Protein AF-A0A7S3SPY0-F1 (afdb_monomer_lite)

Sequence (294 aa):
QNPLQQGGGRKGLPKSFLNRFTQVWMEELDAADMRAIAGSLFAALGAPLLEQLVGFVRALQAALARREFGAAGGPWDFNLRDVFRWCELMLAEQAPPHWRPGAFLDALFLQRFRSESDRKAALRLYRESMGGCDAAQLPPLQPHFAVSSRWVQVGCAWLPRAAAQLPPPPPLQLLHGMLRPLQALILGVRMGWMCVVSGEGGAGKSSSLRLLAQLSGARLEETVLSTATDTTELLGCFEQTELSRLQLETLQEADELGRSLISQLAVVGVSEVSRKCLGRRACALSLWKGGGGG

Organism: Emiliania huxleyi (NCBI:txid2903)

Radius of gyration: 26.17 Å; chains: 1; bounding box: 77×44×79 Å

InterPro domains:
  IPR027417 P-loop containing nucleoside triphosphate hydrolase [SSF52540] (6-112)
  IPR027417 P-loop containing nucleoside triphosphate hydrolase [SSF52540] (177-248)
  IPR040848 Midasin, AAA lid domain 7 [PF17867] (33-131)

Structure (mmCIF, N/CA/C/O backbone):
data_AF-A0A7S3SPY0-F1
#
_entry.id   AF-A0A7S3SPY0-F1
#
loop_
_atom_site.group_PDB
_atom_site.id
_atom_site.type_symbol
_atom_site.label_atom_id
_atom_site.label_alt_id
_atom_site.label_comp_id
_atom_site.label_asym_id
_atom_site.label_entity_id
_atom_site.label_seq_id
_atom_site.pdbx_PDB_ins_code
_atom_site.Cartn_x
_atom_site.Cartn_y
_atom_site.Cartn_z
_atom_site.occupancy
_atom_site.B_iso_or_equiv
_atom_site.auth_seq_id
_atom_site.auth_comp_id
_atom_site.auth_asym_id
_atom_site.auth_atom_id
_atom_site.pdbx_PDB_model_num
ATOM 1 N N . GLN A 1 1 ? 20.370 -17.031 0.276 1.00 61.16 1 GLN A N 1
ATOM 2 C CA . GLN A 1 1 ? 20.547 -16.577 1.678 1.00 61.16 1 GLN A CA 1
ATOM 3 C C . GLN A 1 1 ? 19.726 -15.310 1.867 1.00 61.16 1 GLN A C 1
ATOM 5 O O . GLN A 1 1 ? 19.718 -14.499 0.953 1.00 61.16 1 GLN A O 1
ATOM 10 N N . ASN A 1 2 ? 19.055 -15.118 3.007 1.00 59.53 2 ASN A N 1
ATOM 11 C CA . ASN A 1 2 ? 18.399 -13.832 3.275 1.00 59.53 2 ASN A CA 1
ATOM 12 C C . ASN A 1 2 ? 19.463 -12.720 3.370 1.00 59.53 2 ASN A C 1
ATOM 14 O O . ASN A 1 2 ? 20.442 -12.917 4.101 1.00 59.53 2 ASN A O 1
ATOM 18 N N . PRO A 1 3 ? 19.306 -11.580 2.674 1.00 60.84 3 PRO A N 1
ATOM 19 C CA . PRO A 1 3 ? 20.282 -10.498 2.715 1.00 60.84 3 PRO A CA 1
ATOM 20 C C . PRO A 1 3 ? 20.545 -10.036 4.152 1.00 60.84 3 PRO A C 1
ATOM 22 O O . PRO A 1 3 ? 19.614 -9.751 4.907 1.00 60.84 3 PRO A O 1
ATOM 25 N N . LEU A 1 4 ? 21.824 -9.934 4.527 1.00 56.75 4 LEU A N 1
ATOM 26 C CA . LEU A 1 4 ? 22.257 -9.547 5.880 1.00 56.75 4 LEU A CA 1
ATOM 27 C C . LEU A 1 4 ? 21.724 -8.168 6.301 1.00 56.75 4 LEU A C 1
ATOM 29 O O . LEU A 1 4 ? 21.535 -7.915 7.485 1.00 56.75 4 LEU A O 1
ATOM 33 N N . GLN A 1 5 ? 21.460 -7.290 5.330 1.00 52.75 5 GLN A N 1
ATOM 34 C CA . GLN A 1 5 ? 21.003 -5.918 5.553 1.00 52.75 5 GLN A CA 1
ATOM 35 C C . GLN A 1 5 ? 19.475 -5.778 5.690 1.00 52.75 5 GLN A C 1
ATOM 37 O O . GLN A 1 5 ? 19.012 -4.739 6.149 1.00 52.75 5 GLN A O 1
ATOM 42 N N . GLN A 1 6 ? 18.681 -6.798 5.335 1.00 53.09 6 GLN A N 1
ATOM 43 C CA . GLN A 1 6 ? 17.208 -6.709 5.327 1.00 53.09 6 GLN A CA 1
ATOM 44 C C . GLN A 1 6 ? 16.533 -7.179 6.630 1.00 53.09 6 GLN A C 1
ATOM 46 O O . GLN A 1 6 ? 15.314 -7.108 6.757 1.00 53.09 6 GLN A O 1
ATOM 51 N N . GLY A 1 7 ? 17.295 -7.645 7.623 1.00 48.31 7 GLY A N 1
ATOM 52 C CA . GLY A 1 7 ? 16.762 -8.027 8.933 1.00 48.31 7 GLY A CA 1
ATOM 53 C C . GLY A 1 7 ? 17.524 -7.319 10.038 1.00 48.31 7 GLY A C 1
ATOM 54 O O . GLY A 1 7 ? 18.624 -7.750 10.376 1.00 48.31 7 GLY A O 1
ATOM 55 N N . GLY A 1 8 ? 16.952 -6.247 10.591 1.00 48.22 8 GLY A N 1
ATOM 56 C CA . GLY A 1 8 ? 17.550 -5.463 11.673 1.00 48.22 8 GLY A CA 1
ATOM 57 C C . GLY A 1 8 ? 17.969 -6.343 12.856 1.00 48.22 8 GLY A C 1
ATOM 58 O O . GLY A 1 8 ? 17.131 -6.731 13.661 1.00 48.22 8 GLY A O 1
ATOM 59 N N . GLY A 1 9 ? 19.262 -6.679 12.930 1.00 53.53 9 GLY A N 1
ATOM 60 C CA . GLY A 1 9 ? 19.861 -7.481 14.005 1.00 53.53 9 GLY A CA 1
ATOM 61 C C . GLY A 1 9 ? 20.232 -8.932 13.661 1.00 53.53 9 GLY A C 1
ATOM 62 O O . GLY A 1 9 ? 20.743 -9.639 14.529 1.00 53.53 9 GLY A O 1
ATOM 63 N N . ARG A 1 10 ? 20.035 -9.410 12.423 1.00 63.44 10 ARG A N 1
ATOM 64 C CA . ARG A 1 10 ? 20.425 -10.782 12.041 1.00 63.44 10 ARG A CA 1
ATOM 65 C C . ARG A 1 10 ? 21.940 -10.888 11.835 1.00 63.44 10 ARG A C 1
ATOM 67 O O . ARG A 1 10 ? 22.490 -10.326 10.892 1.00 63.44 10 ARG A O 1
ATOM 74 N N . LYS A 1 11 ? 22.623 -11.645 12.699 1.00 67.81 11 LYS A N 1
ATOM 75 C CA . LYS A 1 11 ? 24.036 -12.010 12.502 1.00 67.81 11 LYS A CA 1
ATOM 76 C C . LYS A 1 11 ? 24.165 -12.949 11.301 1.00 67.81 11 LYS A C 1
ATOM 78 O O . LYS A 1 11 ? 23.334 -13.835 11.109 1.00 67.81 11 LYS A O 1
ATOM 83 N N . GLY A 1 12 ? 25.207 -12.755 10.496 1.00 73.38 12 GLY A N 1
ATOM 84 C CA . GLY A 1 12 ? 25.492 -13.650 9.380 1.00 73.38 12 GLY A CA 1
ATOM 85 C C . GLY A 1 12 ? 25.824 -15.061 9.841 1.00 73.38 12 GLY A C 1
ATOM 86 O O . GLY A 1 12 ? 26.371 -15.258 10.927 1.00 73.38 12 GLY A O 1
ATOM 87 N N . LEU A 1 13 ? 25.480 -16.044 9.008 1.00 81.69 13 LEU A N 1
ATOM 88 C CA . LEU A 1 13 ? 25.829 -17.435 9.269 1.00 81.69 13 LEU A CA 1
ATOM 89 C C . LEU A 1 13 ? 27.359 -17.575 9.352 1.00 81.69 13 LEU A C 1
ATOM 91 O O . LEU A 1 13 ? 28.064 -17.002 8.515 1.00 81.69 13 LEU A O 1
ATOM 95 N N . PRO A 1 14 ? 27.891 -18.335 10.328 1.00 86.69 14 PRO A N 1
ATOM 96 C CA . PRO A 1 14 ? 29.322 -18.579 10.431 1.00 86.69 14 PRO A CA 1
ATOM 97 C C . PRO A 1 14 ? 29.896 -19.159 9.136 1.00 86.69 14 PRO A C 1
ATOM 99 O O . PRO A 1 14 ? 29.273 -20.003 8.489 1.00 86.69 14 PRO A O 1
ATOM 102 N N . LYS A 1 15 ? 31.131 -18.776 8.791 1.00 83.12 15 LYS A N 1
ATOM 103 C CA . LYS A 1 15 ? 31.832 -19.291 7.600 1.00 83.12 15 LYS A CA 1
ATOM 104 C C . LYS A 1 15 ? 31.946 -20.822 7.610 1.00 83.12 15 LYS A C 1
ATOM 106 O O . LYS A 1 15 ? 31.801 -21.457 6.573 1.00 83.12 15 LYS A O 1
ATOM 111 N N . SER A 1 16 ? 32.122 -21.419 8.791 1.00 89.75 16 SER A N 1
ATOM 112 C CA . SER A 1 16 ? 32.132 -22.877 8.981 1.00 89.75 16 SER A CA 1
ATOM 113 C C . SER A 1 16 ? 30.809 -23.555 8.614 1.00 89.75 16 SER A C 1
ATOM 115 O O . SER A 1 16 ? 30.818 -24.727 8.250 1.00 89.75 16 SER A O 1
ATOM 117 N N . PHE A 1 17 ? 29.688 -22.835 8.696 1.00 86.12 17 PHE A N 1
ATOM 118 C CA . PHE A 1 17 ? 28.373 -23.311 8.280 1.00 86.12 17 PHE A CA 1
ATOM 119 C C . PHE A 1 17 ? 28.172 -23.104 6.777 1.00 86.12 17 PHE A C 1
ATOM 121 O O . PHE A 1 17 ? 27.785 -24.038 6.086 1.00 86.12 17 PHE A O 1
ATOM 128 N N . LEU A 1 18 ? 28.511 -21.921 6.250 1.00 84.56 18 LEU A N 1
ATOM 129 C CA . LEU A 1 18 ? 28.401 -21.614 4.817 1.00 84.56 18 LEU A CA 1
ATOM 130 C C . LEU A 1 18 ? 29.236 -22.555 3.941 1.00 84.56 18 LEU A C 1
ATOM 132 O O . LEU A 1 18 ? 28.792 -22.929 2.862 1.00 84.56 18 LEU A O 1
ATOM 136 N N . ASN A 1 19 ? 30.405 -22.978 4.424 1.00 86.75 19 ASN A N 1
ATOM 137 C CA . ASN A 1 19 ? 31.288 -23.901 3.709 1.00 86.75 19 ASN A CA 1
ATOM 138 C C . ASN A 1 19 ? 30.752 -25.344 3.632 1.00 86.75 19 ASN A C 1
ATOM 140 O O . ASN A 1 19 ? 31.347 -26.165 2.942 1.00 86.75 19 ASN A O 1
ATOM 144 N N . ARG A 1 20 ? 29.667 -25.677 4.347 1.00 91.94 20 ARG A N 1
ATOM 145 C CA . ARG A 1 20 ? 29.037 -27.010 4.306 1.00 91.94 20 ARG A CA 1
ATOM 146 C C . ARG A 1 20 ? 27.947 -27.130 3.239 1.00 91.94 20 ARG A C 1
ATOM 148 O O . ARG A 1 20 ? 27.436 -28.226 3.042 1.00 91.94 20 ARG A O 1
ATOM 155 N N . PHE A 1 21 ? 27.584 -26.032 2.575 1.00 88.12 21 PHE A N 1
ATOM 156 C CA . PHE A 1 21 ? 26.504 -26.000 1.590 1.00 88.12 21 PHE A CA 1
ATOM 157 C C . PHE A 1 21 ? 26.990 -25.461 0.247 1.00 88.12 21 PHE A C 1
ATOM 159 O O . PHE A 1 21 ? 27.817 -24.551 0.185 1.00 88.12 21 PHE A O 1
ATOM 166 N N . THR A 1 22 ? 26.408 -25.978 -0.832 1.00 87.50 22 THR A N 1
ATOM 167 C CA . THR A 1 22 ? 26.551 -25.390 -2.165 1.00 87.50 22 THR A CA 1
ATOM 168 C C . THR A 1 22 ? 25.761 -24.087 -2.225 1.00 87.50 22 THR A C 1
ATOM 170 O O . THR A 1 22 ? 24.569 -24.055 -1.918 1.00 87.50 22 THR A O 1
ATOM 173 N N . GLN A 1 23 ? 26.426 -23.005 -2.620 1.00 82.81 23 GLN A N 1
ATOM 174 C CA . GLN A 1 23 ? 25.797 -21.698 -2.778 1.00 82.81 23 GLN A CA 1
ATOM 175 C C . GLN A 1 23 ? 25.303 -21.544 -4.213 1.00 82.81 23 GLN A C 1
ATOM 177 O O . GLN A 1 23 ? 26.093 -21.595 -5.152 1.00 82.81 23 GLN A O 1
ATOM 182 N N . VAL A 1 24 ? 23.995 -21.350 -4.369 1.00 87.25 24 VAL A N 1
ATOM 183 C CA . VAL A 1 24 ? 23.367 -21.022 -5.651 1.00 87.25 24 VAL A CA 1
ATOM 184 C C . VAL A 1 24 ? 22.993 -19.547 -5.626 1.00 87.25 24 VAL A C 1
ATOM 186 O O . VAL A 1 24 ? 22.329 -19.086 -4.693 1.00 87.25 24 VAL A O 1
ATOM 189 N N . TRP A 1 25 ? 23.442 -18.816 -6.641 1.00 83.25 25 TRP A N 1
ATOM 190 C CA . TRP A 1 25 ? 23.105 -17.414 -6.844 1.00 83.25 25 TRP A CA 1
ATOM 191 C C . TRP A 1 25 ? 21.914 -17.340 -7.789 1.00 83.25 25 TRP A C 1
ATOM 193 O O . TRP A 1 25 ? 21.926 -17.964 -8.846 1.00 83.25 25 TRP A O 1
ATOM 203 N N . MET A 1 26 ? 20.879 -16.618 -7.374 1.00 84.44 26 MET A N 1
ATOM 204 C CA . MET A 1 26 ? 19.694 -16.383 -8.186 1.00 84.44 26 MET A CA 1
ATOM 205 C C . MET A 1 26 ? 19.731 -14.938 -8.658 1.00 84.44 26 MET A C 1
ATOM 207 O O . MET A 1 26 ? 19.952 -14.037 -7.846 1.00 84.44 26 MET A O 1
ATOM 211 N N . GLU A 1 27 ? 19.554 -14.736 -9.958 1.00 86.19 27 GLU A N 1
ATOM 212 C CA . GLU A 1 27 ? 19.480 -13.402 -10.541 1.00 86.19 27 GLU A CA 1
ATOM 213 C C . GLU A 1 27 ? 18.152 -12.733 -10.170 1.00 86.19 27 GLU A C 1
ATOM 215 O O . GLU A 1 27 ? 17.128 -13.393 -9.966 1.00 86.19 27 GLU A O 1
ATOM 220 N N . GLU A 1 28 ? 18.185 -11.411 -10.029 1.00 86.25 28 GLU A N 1
ATOM 221 C CA . GLU A 1 28 ? 16.973 -10.628 -9.810 1.00 86.25 28 GLU A CA 1
ATOM 222 C C . GLU A 1 28 ? 16.167 -10.532 -11.106 1.00 86.25 28 GLU A C 1
ATOM 224 O O . GLU A 1 28 ? 16.736 -10.416 -12.188 1.00 86.25 28 GLU A O 1
ATOM 229 N N . LEU A 1 29 ? 14.837 -10.509 -10.978 1.00 90.38 29 LEU A N 1
ATOM 230 C CA . LEU A 1 29 ? 13.937 -10.350 -12.120 1.00 90.38 29 LEU A CA 1
ATOM 231 C C . LEU A 1 29 ? 14.230 -9.045 -12.866 1.00 90.38 29 LEU A C 1
ATOM 233 O O . LEU A 1 29 ? 14.289 -7.958 -12.265 1.00 90.38 29 LEU A O 1
ATOM 237 N N . ASP A 1 30 ? 14.357 -9.144 -14.185 1.00 91.88 30 ASP A N 1
ATOM 238 C CA . ASP A 1 30 ? 14.530 -7.983 -15.040 1.00 91.88 30 ASP A CA 1
ATOM 239 C C . ASP A 1 30 ? 13.175 -7.362 -15.451 1.00 91.88 30 ASP A C 1
ATOM 241 O O . ASP A 1 30 ? 12.092 -7.771 -15.021 1.00 91.88 30 ASP A O 1
ATOM 245 N N . ALA A 1 31 ? 13.214 -6.298 -16.258 1.00 93.25 31 ALA A N 1
ATOM 246 C CA . ALA A 1 31 ? 11.989 -5.641 -16.711 1.00 93.25 31 ALA A CA 1
ATOM 247 C C . ALA A 1 31 ? 11.196 -6.481 -17.731 1.00 93.25 31 ALA A C 1
ATOM 249 O O . ALA A 1 31 ? 9.985 -6.295 -17.858 1.00 93.25 31 ALA A O 1
ATOM 250 N N . ALA A 1 32 ? 11.848 -7.351 -18.505 1.00 94.81 32 ALA A N 1
ATOM 251 C CA . ALA A 1 32 ? 11.181 -8.256 -19.435 1.00 94.81 32 ALA A CA 1
ATOM 252 C C . ALA A 1 32 ? 10.453 -9.373 -18.676 1.00 94.81 32 ALA A C 1
ATOM 254 O O . ALA A 1 32 ? 9.276 -9.601 -18.946 1.00 94.81 32 ALA A O 1
ATOM 255 N N . ASP A 1 33 ? 11.088 -9.954 -17.660 1.00 95.62 33 ASP A N 1
ATOM 256 C CA . ASP A 1 33 ? 10.511 -10.960 -16.770 1.00 95.62 33 ASP A CA 1
ATOM 257 C C . ASP A 1 33 ? 9.278 -10.413 -16.053 1.00 95.62 33 ASP A C 1
ATOM 259 O O . ASP A 1 33 ? 8.204 -11.016 -16.086 1.00 95.62 33 ASP A O 1
ATOM 263 N N . MET A 1 34 ? 9.394 -9.224 -15.448 1.00 96.19 34 MET A N 1
ATOM 264 C CA . MET A 1 34 ? 8.272 -8.579 -14.762 1.00 96.19 34 MET A CA 1
ATOM 265 C C . MET A 1 34 ? 7.091 -8.329 -15.708 1.00 96.19 34 MET A C 1
ATOM 267 O O . MET A 1 34 ? 5.946 -8.574 -15.325 1.00 96.19 34 MET A O 1
ATOM 271 N N . ARG A 1 35 ? 7.354 -7.883 -16.947 1.00 96.38 35 ARG A N 1
ATOM 272 C CA . ARG A 1 35 ? 6.317 -7.685 -17.975 1.00 96.38 35 ARG A CA 1
ATOM 273 C C . ARG A 1 35 ? 5.688 -9.005 -18.408 1.00 96.38 35 ARG A C 1
ATOM 275 O O . ARG A 1 35 ? 4.469 -9.064 -18.525 1.00 96.38 35 ARG A O 1
ATOM 282 N N . ALA A 1 36 ? 6.481 -10.053 -18.614 1.00 96.44 36 ALA A N 1
ATOM 283 C CA . ALA A 1 36 ? 5.984 -11.367 -19.010 1.00 96.44 36 ALA A CA 1
ATOM 284 C C . ALA A 1 36 ? 5.084 -11.975 -17.923 1.00 96.44 36 ALA A C 1
ATOM 286 O O . ALA A 1 36 ? 3.961 -12.397 -18.206 1.00 96.44 36 ALA A O 1
ATOM 287 N N . ILE A 1 37 ? 5.532 -11.941 -16.664 1.00 97.25 37 ILE A N 1
ATOM 288 C CA . ILE A 1 37 ? 4.761 -12.451 -15.526 1.00 97.25 37 ILE A CA 1
ATOM 289 C C . ILE A 1 37 ? 3.476 -11.632 -15.351 1.00 97.25 37 ILE A C 1
ATOM 291 O O . ILE A 1 37 ? 2.388 -12.207 -15.311 1.00 97.25 37 ILE A O 1
ATOM 295 N N . ALA A 1 38 ? 3.566 -10.297 -15.307 1.00 96.75 38 ALA A N 1
ATOM 296 C CA . ALA A 1 38 ? 2.389 -9.442 -15.154 1.00 96.75 38 ALA A CA 1
ATOM 297 C C . ALA A 1 38 ? 1.414 -9.579 -16.337 1.00 96.75 38 ALA A C 1
ATOM 299 O O . ALA A 1 38 ? 0.206 -9.624 -16.127 1.00 96.75 38 ALA A O 1
ATOM 300 N N . GLY A 1 39 ? 1.924 -9.713 -17.564 1.00 96.56 39 GLY A N 1
ATOM 301 C CA . GLY A 1 39 ? 1.127 -9.943 -18.770 1.00 96.56 39 GLY A CA 1
ATOM 302 C C . GLY A 1 39 ? 0.350 -11.253 -18.732 1.00 96.56 39 GLY A C 1
ATOM 303 O O . GLY A 1 39 ? -0.804 -11.286 -19.153 1.00 96.56 39 GLY A O 1
ATOM 304 N N . SER A 1 40 ? 0.946 -12.311 -18.174 1.00 97.00 40 SER A N 1
ATOM 305 C CA . SER A 1 40 ? 0.268 -13.601 -18.014 1.00 97.00 40 SER A CA 1
ATOM 306 C C . SER A 1 40 ? -0.864 -13.562 -16.978 1.00 97.00 40 SER A C 1
ATOM 308 O O . SER A 1 40 ? -1.906 -14.175 -17.191 1.00 97.00 40 SER A O 1
ATOM 310 N N . LEU A 1 41 ? -0.687 -12.815 -15.882 1.00 96.81 41 LEU A N 1
ATOM 311 C CA . LEU A 1 41 ? -1.641 -12.762 -14.767 1.00 96.81 41 LEU A CA 1
ATOM 312 C C . LEU A 1 41 ? -2.731 -11.695 -14.949 1.00 96.81 41 LEU A C 1
ATOM 314 O O . LEU A 1 41 ? -3.862 -11.888 -14.513 1.00 96.81 41 LEU A O 1
ATOM 318 N N . PHE A 1 42 ? -2.406 -10.575 -15.597 1.00 96.38 42 PHE A N 1
ATOM 319 C CA . PHE A 1 42 ? -3.260 -9.388 -15.689 1.00 96.38 42 PHE A CA 1
ATOM 320 C C . PHE A 1 42 ? -3.520 -8.971 -17.141 1.00 96.38 42 PHE A C 1
ATOM 322 O O . PHE A 1 42 ? -3.574 -7.783 -17.461 1.00 96.38 42 PHE A O 1
ATOM 329 N N . ALA A 1 43 ? -3.718 -9.949 -18.030 1.00 94.38 43 ALA A N 1
ATOM 330 C CA . ALA A 1 43 ? -3.928 -9.728 -19.463 1.00 94.38 43 ALA A CA 1
ATOM 331 C C . ALA A 1 43 ? -5.045 -8.708 -19.783 1.00 94.38 43 ALA A C 1
ATOM 333 O O . ALA A 1 43 ? -4.949 -7.977 -20.767 1.00 94.38 43 ALA A O 1
ATOM 334 N N . ALA A 1 44 ? -6.067 -8.605 -18.923 1.00 93.69 44 ALA A N 1
ATOM 335 C CA . ALA A 1 44 ? -7.177 -7.656 -19.059 1.00 93.69 44 ALA A CA 1
ATOM 336 C C . ALA A 1 44 ? -6.755 -6.170 -19.041 1.00 93.69 44 ALA A C 1
ATOM 338 O O . ALA A 1 44 ? -7.476 -5.323 -19.569 1.00 93.69 44 ALA A O 1
ATOM 339 N N . LEU A 1 45 ? -5.599 -5.843 -18.453 1.00 92.62 45 LEU A N 1
ATOM 340 C CA . LEU A 1 45 ? -5.070 -4.475 -18.402 1.00 92.62 45 LEU A CA 1
ATOM 341 C C . LEU A 1 45 ? -4.387 -4.052 -19.714 1.00 92.62 45 LEU A C 1
ATOM 343 O O . LEU A 1 45 ? -4.279 -2.861 -19.996 1.00 92.62 45 LEU A O 1
ATOM 347 N N . GLY A 1 46 ? -3.975 -5.018 -20.540 1.00 93.50 46 GLY A N 1
ATOM 348 C CA . GLY A 1 46 ? -3.289 -4.782 -21.807 1.00 93.50 46 GLY A CA 1
ATOM 349 C C . GLY A 1 46 ? -1.781 -4.542 -21.662 1.00 93.50 46 GLY A C 1
ATOM 350 O O . GLY A 1 46 ? -1.300 -3.928 -20.709 1.00 93.50 46 GLY A O 1
ATOM 351 N N . ALA A 1 47 ? -1.019 -5.016 -22.650 1.00 94.06 47 ALA A N 1
ATOM 352 C CA . ALA A 1 47 ? 0.444 -4.945 -22.648 1.00 94.06 47 ALA A CA 1
ATOM 353 C C . ALA A 1 47 ? 1.020 -3.514 -22.557 1.00 94.06 47 ALA A C 1
ATOM 355 O O . ALA A 1 47 ? 1.941 -3.328 -21.761 1.00 94.06 47 ALA A O 1
ATOM 356 N N . PRO A 1 48 ? 0.490 -2.494 -23.274 1.00 93.06 48 PRO A N 1
ATOM 357 C CA . PRO A 1 48 ? 1.043 -1.139 -23.205 1.00 93.06 48 PRO A CA 1
ATOM 358 C C . PRO A 1 48 ? 0.977 -0.550 -21.795 1.00 93.06 48 PRO A C 1
ATOM 360 O O . PRO A 1 48 ? 1.926 0.073 -21.329 1.00 93.06 48 PRO A O 1
ATOM 363 N N . LEU A 1 49 ? -0.130 -0.793 -21.091 1.00 92.94 49 LEU A N 1
ATOM 364 C CA . LEU A 1 49 ? -0.312 -0.309 -19.732 1.00 92.94 49 LEU A CA 1
ATOM 365 C C . LEU A 1 49 ? 0.646 -1.013 -18.768 1.00 92.94 49 LEU A C 1
ATOM 367 O O . LEU A 1 49 ? 1.340 -0.355 -18.001 1.00 92.94 49 LEU A O 1
ATOM 371 N N . LEU A 1 50 ? 0.729 -2.344 -18.831 1.00 95.62 50 LEU A N 1
ATOM 372 C CA . LEU A 1 50 ? 1.638 -3.122 -17.984 1.00 95.62 50 LEU A CA 1
ATOM 373 C C . LEU A 1 50 ? 3.105 -2.728 -18.192 1.00 95.62 50 LEU A C 1
ATOM 375 O O . LEU A 1 50 ? 3.864 -2.659 -17.226 1.00 95.62 50 LEU A O 1
ATOM 379 N N . GLU A 1 51 ? 3.498 -2.422 -19.428 1.00 94.81 51 GLU A N 1
ATOM 380 C CA . GLU A 1 51 ? 4.827 -1.900 -19.737 1.00 94.81 51 GLU A CA 1
ATOM 381 C C . GLU A 1 51 ? 5.098 -0.564 -19.035 1.00 94.81 51 GLU A C 1
ATOM 383 O O . GLU A 1 51 ? 6.160 -0.399 -18.433 1.00 94.81 51 GLU A O 1
ATOM 388 N N . GLN A 1 52 ? 4.124 0.349 -19.016 1.00 94.38 52 GLN A N 1
ATOM 389 C CA . GLN A 1 52 ? 4.242 1.613 -18.288 1.00 94.38 52 GLN A CA 1
ATOM 390 C C . GLN A 1 52 ? 4.323 1.408 -16.765 1.00 94.38 52 GLN A C 1
ATOM 392 O O . GLN A 1 52 ? 5.175 2.016 -16.112 1.00 94.38 52 GLN A O 1
ATOM 397 N N . LEU A 1 53 ? 3.498 0.520 -16.189 1.00 95.50 53 LEU A N 1
ATOM 398 C CA . LEU A 1 53 ? 3.514 0.231 -14.745 1.00 95.50 53 LEU A CA 1
ATOM 399 C C . LEU A 1 53 ? 4.857 -0.367 -14.303 1.00 95.50 53 LEU A C 1
ATOM 401 O O . LEU A 1 53 ? 5.452 0.090 -13.323 1.00 95.50 53 LEU A O 1
ATOM 405 N N . VAL A 1 54 ? 5.358 -1.367 -15.038 1.00 96.62 54 VAL A N 1
ATOM 406 C CA . VAL A 1 54 ? 6.666 -1.984 -14.766 1.00 96.62 54 VAL A CA 1
ATOM 407 C C . VAL A 1 54 ? 7.788 -0.967 -14.975 1.00 96.62 54 VAL A C 1
ATOM 409 O O . VAL A 1 54 ? 8.696 -0.880 -14.145 1.00 96.62 54 VAL A O 1
ATOM 412 N N . GLY A 1 55 ? 7.709 -0.162 -16.039 1.00 95.44 55 GLY A N 1
ATOM 413 C CA . GLY A 1 55 ? 8.660 0.908 -16.325 1.00 95.44 55 GLY A CA 1
ATOM 414 C C . GLY A 1 55 ? 8.777 1.904 -15.172 1.00 95.44 55 GLY A C 1
ATOM 415 O O . GLY A 1 55 ? 9.888 2.192 -14.725 1.00 95.44 55 GLY A O 1
ATOM 416 N N . PHE A 1 56 ? 7.645 2.359 -14.625 1.00 95.81 56 PHE A N 1
ATOM 417 C CA . PHE A 1 56 ? 7.622 3.234 -13.453 1.00 95.81 56 PHE A CA 1
ATOM 418 C C . PHE A 1 56 ? 8.288 2.590 -12.232 1.00 95.81 56 PHE A C 1
ATOM 420 O O . PHE A 1 56 ? 9.179 3.194 -11.636 1.00 95.81 56 PHE A O 1
ATOM 427 N N . VAL A 1 57 ? 7.894 1.365 -11.862 1.00 96.62 57 VAL A N 1
ATOM 428 C CA . VAL A 1 57 ? 8.431 0.682 -10.670 1.00 96.62 57 VAL A CA 1
ATOM 429 C C . VAL A 1 57 ? 9.943 0.465 -10.787 1.00 96.62 57 VAL A C 1
ATOM 431 O O . VAL A 1 57 ? 10.676 0.706 -9.827 1.00 96.62 57 VAL A O 1
ATOM 434 N N . ARG A 1 58 ? 10.439 0.089 -11.973 1.00 95.38 58 ARG A N 1
ATOM 435 C CA . ARG A 1 58 ? 11.880 -0.072 -12.227 1.00 95.38 58 ARG A CA 1
ATOM 436 C C . ARG A 1 58 ? 12.625 1.260 -12.190 1.00 95.38 58 ARG A C 1
ATOM 438 O O . ARG A 1 58 ? 13.695 1.328 -11.588 1.00 95.38 58 ARG A O 1
ATOM 445 N N . ALA A 1 59 ? 12.069 2.313 -12.787 1.00 95.19 59 ALA A N 1
ATOM 446 C CA . ALA A 1 59 ? 12.658 3.649 -12.737 1.00 95.19 59 ALA A CA 1
ATOM 447 C C . ALA A 1 59 ? 12.739 4.172 -11.295 1.00 95.19 59 ALA A C 1
ATOM 449 O O . ALA A 1 59 ? 13.778 4.690 -10.884 1.00 95.19 59 ALA A O 1
ATOM 450 N N . LEU A 1 60 ? 11.678 3.962 -10.510 1.00 95.69 60 LEU A N 1
ATOM 451 C CA . LEU A 1 60 ? 11.614 4.323 -9.098 1.00 95.69 60 LEU A CA 1
ATOM 452 C C . LEU A 1 60 ? 12.679 3.582 -8.281 1.00 95.69 60 LEU A C 1
ATOM 454 O O . LEU A 1 60 ? 13.458 4.216 -7.570 1.00 95.69 60 LEU A O 1
ATOM 458 N N . GLN A 1 61 ? 12.761 2.257 -8.426 1.00 94.12 61 GLN A N 1
ATOM 459 C CA . GLN A 1 61 ? 13.768 1.441 -7.746 1.00 94.12 61 GLN A CA 1
ATOM 460 C C . GL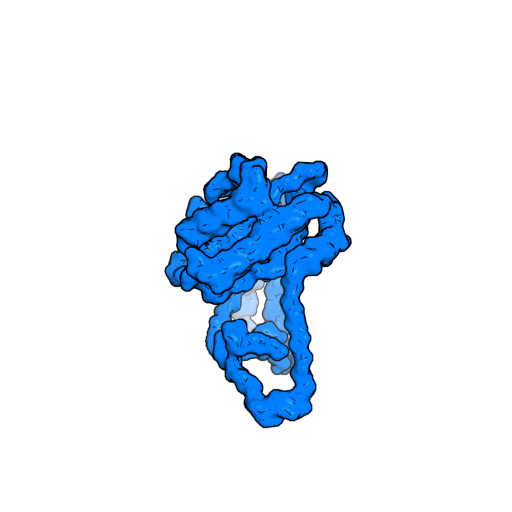N A 1 61 ? 15.194 1.872 -8.122 1.00 94.12 61 GLN A C 1
ATOM 462 O O . GLN A 1 61 ? 16.055 1.996 -7.251 1.00 94.12 61 GLN A O 1
ATOM 467 N N . ALA A 1 62 ? 15.451 2.155 -9.403 1.00 93.81 62 ALA A N 1
ATOM 468 C CA . ALA A 1 62 ? 16.770 2.566 -9.873 1.00 93.81 62 ALA A CA 1
ATOM 469 C C . ALA A 1 62 ? 17.185 3.953 -9.347 1.00 93.81 62 ALA A C 1
ATOM 471 O O . ALA A 1 62 ? 18.335 4.130 -8.947 1.00 93.81 62 ALA A O 1
ATOM 472 N N . ALA A 1 63 ? 16.265 4.921 -9.300 1.00 94.38 63 ALA A N 1
ATOM 473 C CA . ALA A 1 63 ? 16.529 6.251 -8.746 1.00 94.38 63 ALA A CA 1
ATOM 474 C C . ALA A 1 63 ? 16.850 6.197 -7.240 1.00 94.38 63 ALA A C 1
ATOM 476 O O . ALA A 1 63 ? 17.767 6.868 -6.760 1.00 94.38 63 ALA A O 1
ATOM 477 N N . LEU A 1 64 ? 16.148 5.337 -6.495 1.00 92.75 64 LEU A N 1
ATOM 478 C CA . LEU A 1 64 ? 16.396 5.116 -5.067 1.00 92.75 64 LEU A CA 1
ATOM 479 C C . LEU A 1 64 ? 17.708 4.367 -4.817 1.00 92.75 64 LEU A C 1
ATOM 481 O O . LEU A 1 64 ? 18.443 4.718 -3.894 1.00 92.75 64 LEU A O 1
ATOM 485 N N . ALA A 1 65 ? 18.051 3.391 -5.663 1.00 90.62 65 ALA A N 1
ATOM 486 C CA . ALA A 1 65 ? 19.344 2.708 -5.613 1.00 90.62 65 ALA A CA 1
ATOM 487 C C . ALA A 1 65 ? 20.512 3.678 -5.869 1.00 90.62 65 ALA A C 1
ATOM 489 O O . ALA A 1 65 ? 21.533 3.611 -5.184 1.00 90.62 65 ALA A O 1
ATOM 490 N N . ARG A 1 66 ? 20.332 4.635 -6.792 1.00 92.69 66 ARG A N 1
ATOM 491 C CA . ARG A 1 66 ? 21.268 5.746 -7.045 1.00 92.69 66 ARG A CA 1
ATOM 492 C C . ARG A 1 66 ? 21.252 6.829 -5.959 1.00 92.69 66 ARG A C 1
ATOM 494 O O . ARG A 1 66 ? 22.078 7.735 -6.006 1.00 92.69 66 ARG A O 1
ATOM 501 N N . ARG A 1 67 ? 20.354 6.725 -4.971 1.00 90.75 67 ARG A N 1
ATOM 502 C CA . ARG A 1 67 ? 20.145 7.698 -3.885 1.00 90.75 67 ARG A CA 1
ATOM 503 C C . ARG A 1 67 ? 19.860 9.117 -4.382 1.00 90.75 67 ARG A C 1
ATOM 505 O O . ARG A 1 67 ? 20.249 10.088 -3.740 1.00 90.75 67 ARG A O 1
ATOM 512 N N . GLU A 1 68 ? 19.162 9.239 -5.507 1.00 91.06 68 GLU A N 1
ATOM 513 C CA . GLU A 1 68 ? 18.748 10.541 -6.046 1.00 91.06 68 GLU A CA 1
ATOM 514 C C . GLU A 1 68 ? 17.756 11.248 -5.114 1.00 91.06 68 GLU A C 1
ATOM 516 O O . GLU A 1 68 ? 17.744 12.473 -5.016 1.00 91.06 68 GLU A O 1
ATOM 521 N N . PHE A 1 69 ? 16.938 10.465 -4.409 1.00 92.38 69 PHE A N 1
ATOM 522 C CA . PHE A 1 69 ? 16.020 10.912 -3.366 1.00 92.38 69 PHE A CA 1
ATOM 523 C C . PHE A 1 69 ? 15.703 9.751 -2.406 1.00 92.38 69 PHE A C 1
ATOM 525 O O . PHE A 1 69 ? 16.257 8.657 -2.538 1.00 92.38 69 PHE A O 1
ATOM 532 N N . GLY A 1 70 ? 14.836 9.975 -1.413 1.00 89.19 70 GLY A N 1
ATOM 533 C CA . GLY A 1 70 ? 14.448 8.939 -0.451 1.00 89.19 70 GLY A CA 1
ATOM 534 C C . GLY A 1 70 ? 15.496 8.705 0.640 1.00 89.19 70 GLY A C 1
ATOM 535 O O . GLY A 1 70 ? 15.678 7.583 1.104 1.00 89.19 70 GLY A O 1
ATOM 536 N N . ALA A 1 71 ? 16.204 9.747 1.076 1.00 87.19 71 ALA A N 1
ATOM 537 C CA . ALA A 1 71 ? 17.231 9.608 2.112 1.00 87.19 71 ALA A CA 1
ATOM 538 C C . ALA A 1 71 ? 16.659 9.189 3.485 1.00 87.19 71 ALA A C 1
ATOM 540 O O . ALA A 1 71 ? 17.347 8.538 4.269 1.00 87.19 71 ALA A O 1
ATOM 541 N N . ALA A 1 72 ? 15.401 9.540 3.779 1.00 85.88 72 ALA A N 1
ATOM 542 C CA . ALA A 1 72 ? 14.760 9.302 5.071 1.00 85.88 72 ALA A CA 1
ATOM 543 C C . ALA A 1 72 ? 13.630 8.270 4.978 1.00 85.88 72 ALA A C 1
ATOM 545 O O . ALA A 1 72 ? 12.697 8.431 4.197 1.00 85.88 72 ALA A O 1
ATOM 546 N N . GLY A 1 73 ? 13.652 7.260 5.852 1.00 78.31 73 GLY A N 1
ATOM 547 C CA . GLY A 1 73 ? 12.580 6.261 5.962 1.00 78.31 73 GLY A CA 1
ATOM 548 C C . GLY A 1 73 ? 12.776 4.983 5.144 1.00 78.31 73 GLY A C 1
ATOM 549 O O . GLY A 1 73 ? 11.865 4.159 5.134 1.00 78.31 73 GLY A O 1
ATOM 550 N N . GLY A 1 74 ? 13.940 4.809 4.507 1.00 79.38 74 GLY A N 1
ATOM 551 C CA . GLY A 1 74 ? 14.348 3.541 3.902 1.00 79.38 74 GLY A CA 1
ATOM 552 C C . GLY A 1 74 ? 14.713 2.457 4.938 1.00 79.38 74 GLY A C 1
ATOM 553 O O . GLY A 1 74 ? 14.643 2.707 6.144 1.00 79.38 74 GLY A O 1
ATOM 554 N N . PRO A 1 75 ? 15.141 1.260 4.493 1.00 83.50 75 PRO A N 1
ATOM 555 C CA . PRO A 1 75 ? 15.407 0.879 3.103 1.00 83.50 75 PRO A CA 1
ATOM 556 C C . PRO A 1 75 ? 14.135 0.802 2.249 1.00 83.50 75 PRO A C 1
ATOM 558 O O . PRO A 1 75 ? 13.071 0.421 2.732 1.00 83.50 75 PRO A O 1
ATOM 561 N N . TRP A 1 76 ? 14.258 1.170 0.974 1.00 87.25 76 TRP A N 1
ATOM 562 C CA . TRP A 1 76 ? 13.177 1.063 -0.004 1.00 87.25 76 TRP A CA 1
ATOM 563 C C . TRP A 1 76 ? 13.363 -0.191 -0.843 1.00 87.25 76 TRP A C 1
ATOM 565 O O . TRP A 1 76 ? 14.449 -0.438 -1.362 1.00 87.25 76 TRP A O 1
ATOM 575 N N . ASP A 1 77 ? 12.289 -0.951 -0.987 1.00 88.31 77 ASP A N 1
ATOM 576 C CA . ASP A 1 77 ? 12.230 -2.115 -1.858 1.00 88.31 77 ASP A CA 1
ATOM 577 C C . ASP A 1 77 ? 10.939 -2.001 -2.670 1.00 88.31 77 ASP A C 1
ATOM 579 O O . ASP A 1 77 ? 9.833 -2.091 -2.117 1.00 88.31 77 ASP A O 1
ATOM 583 N N . PHE A 1 78 ? 11.098 -1.659 -3.948 1.00 92.88 78 PHE A N 1
ATOM 584 C CA . PHE A 1 78 ? 10.033 -1.643 -4.939 1.00 92.88 78 PHE A CA 1
ATOM 585 C C . PHE A 1 78 ? 10.266 -2.781 -5.929 1.00 92.88 78 PHE A C 1
ATOM 587 O O . PHE A 1 78 ? 11.292 -2.832 -6.611 1.00 92.88 78 PHE A O 1
ATOM 594 N N . ASN A 1 79 ? 9.308 -3.699 -6.006 1.00 93.19 79 ASN A N 1
ATOM 595 C CA . ASN A 1 79 ? 9.449 -4.939 -6.762 1.00 93.19 79 ASN A CA 1
ATOM 596 C C . ASN A 1 79 ? 8.143 -5.344 -7.460 1.00 93.19 79 ASN A C 1
ATOM 598 O O . ASN A 1 79 ? 7.156 -4.607 -7.481 1.00 93.19 79 ASN A O 1
ATOM 602 N N . LEU A 1 80 ? 8.135 -6.540 -8.055 1.00 95.31 80 LEU A N 1
ATOM 603 C CA . LEU A 1 80 ? 6.996 -7.060 -8.814 1.00 95.31 80 LEU A CA 1
ATOM 604 C C . LEU A 1 80 ? 5.695 -7.120 -7.989 1.00 95.31 80 LEU A C 1
ATOM 606 O O . LEU A 1 80 ? 4.609 -6.972 -8.543 1.00 95.31 80 LEU A O 1
ATOM 610 N N . ARG A 1 81 ? 5.776 -7.256 -6.659 1.00 95.44 81 ARG A N 1
ATOM 611 C CA . ARG A 1 81 ? 4.593 -7.237 -5.788 1.00 95.44 81 ARG A CA 1
ATOM 612 C C . ARG A 1 81 ? 3.883 -5.886 -5.803 1.00 95.44 81 ARG A C 1
ATOM 614 O O . ARG A 1 81 ? 2.662 -5.853 -5.680 1.00 95.44 81 ARG A O 1
ATOM 621 N N . ASP A 1 82 ? 4.614 -4.783 -5.942 1.00 96.12 82 ASP A N 1
ATOM 622 C CA . ASP A 1 82 ? 4.000 -3.457 -6.043 1.00 96.12 82 ASP A CA 1
ATOM 623 C C . ASP A 1 82 ? 3.230 -3.314 -7.361 1.00 96.12 82 ASP A C 1
ATOM 625 O O . ASP A 1 82 ? 2.123 -2.779 -7.365 1.00 96.12 82 ASP A O 1
ATOM 629 N N . VAL A 1 83 ? 3.762 -3.875 -8.455 1.00 97.12 83 VAL A N 1
ATOM 630 C CA . VAL A 1 83 ? 3.050 -3.963 -9.742 1.00 97.12 83 VAL A CA 1
ATOM 631 C C . VAL A 1 83 ? 1.780 -4.799 -9.589 1.00 97.12 83 VAL A C 1
ATOM 633 O O . VAL A 1 83 ? 0.719 -4.367 -10.031 1.00 97.12 83 VAL A O 1
ATOM 636 N N . PHE A 1 84 ? 1.854 -5.954 -8.918 1.00 97.25 84 PHE A N 1
ATOM 637 C CA . PHE A 1 84 ? 0.690 -6.817 -8.686 1.00 97.25 84 PHE A CA 1
ATOM 638 C C . PHE A 1 84 ? -0.399 -6.104 -7.895 1.00 97.25 84 PHE A C 1
ATOM 640 O O . PHE A 1 84 ? -1.533 -6.045 -8.354 1.00 97.25 84 PHE A O 1
ATOM 647 N N . ARG A 1 85 ? -0.051 -5.476 -6.767 1.00 96.38 85 ARG A N 1
ATOM 648 C CA . ARG A 1 85 ? -1.007 -4.703 -5.960 1.00 96.38 85 ARG A CA 1
ATOM 649 C C . ARG A 1 85 ? -1.667 -3.593 -6.766 1.00 96.38 85 ARG A C 1
ATOM 651 O O . ARG A 1 85 ? -2.859 -3.345 -6.614 1.00 96.38 85 ARG A O 1
ATOM 658 N N . TRP A 1 86 ? -0.903 -2.925 -7.627 1.00 96.19 86 TRP A N 1
ATOM 659 C CA . TRP A 1 86 ? -1.441 -1.883 -8.492 1.00 96.19 86 TRP A CA 1
ATOM 660 C C . TRP A 1 86 ? -2.444 -2.445 -9.502 1.00 96.19 86 TRP A C 1
ATOM 662 O O . TRP A 1 86 ? -3.536 -1.897 -9.636 1.00 96.19 86 TRP A O 1
ATOM 672 N N . CYS A 1 87 ? -2.111 -3.570 -10.139 1.00 96.88 87 CYS A N 1
ATOM 673 C CA . CYS A 1 87 ? -2.985 -4.260 -11.086 1.00 96.88 87 CYS A CA 1
ATOM 674 C C . CYS A 1 87 ? -4.259 -4.790 -10.411 1.00 96.88 87 CYS A C 1
ATOM 676 O O . CYS A 1 87 ? -5.359 -4.525 -10.889 1.00 96.88 87 CYS A O 1
ATOM 678 N N . GLU A 1 88 ? -4.124 -5.490 -9.282 1.00 96.25 88 GLU A N 1
ATOM 679 C CA . GLU A 1 88 ? -5.235 -6.017 -8.477 1.00 96.25 88 GLU A CA 1
ATOM 680 C C . GLU A 1 88 ? -6.213 -4.909 -8.086 1.00 96.25 88 GLU A C 1
ATOM 682 O O . GLU A 1 88 ? -7.423 -5.057 -8.241 1.00 96.25 88 GLU A O 1
ATOM 687 N N . LEU A 1 89 ? -5.689 -3.774 -7.620 1.00 94.75 89 LEU A N 1
ATOM 688 C CA . LEU A 1 89 ? -6.510 -2.649 -7.199 1.00 94.75 89 LEU A CA 1
ATOM 689 C C . LEU A 1 89 ? -7.246 -2.001 -8.372 1.00 94.75 89 LEU A C 1
ATOM 691 O O . LEU A 1 89 ? -8.406 -1.626 -8.237 1.00 94.75 89 LEU A O 1
ATOM 695 N N . MET A 1 90 ? -6.597 -1.891 -9.532 1.00 94.50 90 MET A N 1
ATOM 696 C CA . MET A 1 90 ? -7.250 -1.395 -10.741 1.00 94.50 90 MET A CA 1
ATOM 697 C C . MET A 1 90 ? -8.375 -2.320 -11.190 1.00 94.50 90 MET A C 1
ATOM 699 O O . MET A 1 90 ? -9.468 -1.834 -11.453 1.00 94.50 90 MET A O 1
ATOM 703 N N . LEU A 1 91 ? -8.145 -3.632 -11.209 1.00 94.56 91 LEU A N 1
ATOM 704 C CA . LEU A 1 91 ? -9.170 -4.608 -11.577 1.00 94.56 91 LEU A CA 1
ATOM 705 C C . LEU A 1 91 ? -10.340 -4.654 -10.585 1.00 94.56 91 LEU A C 1
ATOM 707 O O . LEU A 1 91 ? -11.469 -4.902 -10.997 1.00 94.56 91 LEU A O 1
ATOM 711 N N . ALA A 1 92 ? -10.086 -4.415 -9.297 1.00 93.31 92 ALA A N 1
ATOM 712 C CA . ALA A 1 92 ? -11.127 -4.390 -8.272 1.00 93.31 92 ALA A CA 1
ATOM 713 C C . ALA A 1 92 ? -11.995 -3.119 -8.328 1.00 93.31 92 ALA A C 1
ATOM 715 O O . ALA A 1 92 ? -13.187 -3.169 -8.038 1.00 93.31 92 ALA A O 1
ATOM 716 N N . GLU A 1 93 ? -11.406 -1.976 -8.693 1.00 90.69 93 GLU A N 1
ATOM 717 C CA . GLU A 1 93 ? -12.024 -0.655 -8.504 1.00 90.69 93 GLU A CA 1
ATOM 718 C C . GLU A 1 93 ? -12.382 0.088 -9.786 1.00 90.69 93 GLU A C 1
ATOM 720 O O . GLU A 1 93 ? -13.023 1.140 -9.735 1.00 90.69 93 GLU A O 1
ATOM 725 N N . GLN A 1 94 ? -11.932 -0.404 -10.933 1.00 91.31 94 GLN A N 1
ATOM 726 C CA . GLN A 1 94 ? -12.142 0.234 -12.224 1.00 91.31 94 GLN A CA 1
ATOM 727 C C . GLN A 1 94 ? -12.728 -0.768 -13.212 1.00 91.31 94 GLN A C 1
ATOM 729 O O . GLN A 1 94 ? -12.595 -1.980 -13.061 1.00 91.31 94 GLN A O 1
ATOM 734 N N . ALA A 1 95 ? -13.394 -0.244 -14.237 1.00 88.62 95 ALA A N 1
ATOM 735 C CA . ALA A 1 95 ? -14.002 -1.048 -15.283 1.00 88.62 95 ALA A CA 1
ATOM 736 C C . ALA A 1 95 ? -13.273 -0.825 -16.620 1.00 88.62 95 ALA A C 1
ATOM 738 O O . ALA A 1 95 ? -12.945 0.321 -16.954 1.00 88.62 95 ALA A O 1
ATOM 739 N N . PRO A 1 96 ? -13.073 -1.882 -17.428 1.00 88.00 96 PRO A N 1
ATOM 740 C CA . PRO A 1 96 ? -12.594 -1.730 -18.796 1.00 88.00 96 PRO A CA 1
ATOM 741 C C . PRO A 1 96 ? -13.523 -0.815 -19.622 1.00 88.00 96 PRO A C 1
ATOM 743 O O . PRO A 1 96 ? -14.727 -0.769 -19.361 1.00 88.00 96 PRO A O 1
ATOM 746 N N . PRO A 1 97 ? -13.020 -0.116 -20.657 1.00 83.25 97 PRO A N 1
ATOM 747 C CA . PRO A 1 97 ? -11.634 -0.097 -21.136 1.00 83.25 97 PRO A CA 1
ATOM 748 C C . PRO A 1 97 ? -10.771 1.010 -20.498 1.00 83.25 97 PRO A C 1
ATOM 750 O O . PRO A 1 97 ? -9.626 1.201 -20.902 1.00 83.25 97 PRO A O 1
ATOM 753 N N . HIS A 1 98 ? -11.311 1.777 -19.545 1.00 84.62 98 HIS A N 1
ATOM 754 C CA . HIS A 1 98 ? -10.664 2.983 -19.032 1.00 84.62 98 HIS A CA 1
ATOM 755 C C . HIS A 1 98 ? -9.935 2.707 -17.722 1.00 84.62 98 HIS A C 1
ATOM 757 O O . HIS A 1 98 ? -10.521 2.708 -16.641 1.00 84.62 98 HIS A O 1
ATOM 763 N N . TRP A 1 99 ? -8.627 2.539 -17.841 1.00 90.06 99 TRP A N 1
ATOM 764 C CA . TRP A 1 99 ? -7.730 2.310 -16.723 1.00 90.06 99 TRP A CA 1
ATOM 765 C C . TRP A 1 99 ? -7.035 3.612 -16.311 1.00 90.06 99 TRP A C 1
ATOM 767 O O . TRP A 1 99 ? -6.449 4.299 -17.145 1.00 90.06 99 TRP A O 1
ATOM 777 N N . ARG A 1 100 ? -7.090 3.952 -15.020 1.00 90.06 100 ARG A N 1
ATOM 778 C CA . ARG A 1 100 ? -6.468 5.143 -14.416 1.00 90.06 100 ARG A CA 1
ATOM 779 C C . ARG A 1 100 ? -5.504 4.742 -13.302 1.00 90.06 100 ARG A C 1
ATOM 781 O O . ARG A 1 100 ? -5.900 4.716 -12.131 1.00 90.06 100 ARG A O 1
ATOM 788 N N . PRO A 1 101 ? -4.242 4.437 -13.625 1.00 90.88 101 PRO A N 1
ATOM 789 C CA . PRO A 1 101 ? -3.242 4.067 -12.626 1.00 90.88 101 PRO A CA 1
ATOM 790 C C . PRO A 1 101 ? -2.990 5.177 -11.600 1.00 90.88 101 PRO A C 1
ATOM 792 O O . PRO A 1 101 ? -2.792 4.889 -10.416 1.00 90.88 101 PRO A O 1
ATOM 795 N N . GLY A 1 102 ? -3.073 6.444 -12.025 1.00 90.62 102 GLY A N 1
ATOM 796 C CA . GLY A 1 102 ? -2.815 7.614 -11.185 1.00 90.62 102 GLY A CA 1
ATOM 797 C C . GLY A 1 102 ? -3.762 7.751 -9.995 1.00 90.62 102 GLY A C 1
ATOM 798 O O . GLY A 1 102 ? -3.390 8.346 -8.983 1.00 90.62 102 GLY A O 1
ATOM 799 N N . ALA A 1 103 ? -4.951 7.139 -10.061 1.00 89.25 103 ALA A N 1
ATOM 800 C CA . ALA A 1 103 ? -5.926 7.136 -8.972 1.00 89.25 103 ALA A CA 1
ATOM 801 C C . ALA A 1 103 ? -5.389 6.484 -7.683 1.00 89.25 103 ALA A C 1
ATOM 803 O O . ALA A 1 103 ? -5.808 6.855 -6.587 1.00 89.25 103 ALA A O 1
ATOM 804 N N . PHE A 1 104 ? -4.450 5.539 -7.807 1.00 91.94 104 PHE A N 1
ATOM 805 C CA . PHE A 1 104 ? -3.910 4.763 -6.683 1.00 91.94 104 PHE A CA 1
ATOM 806 C C . PHE A 1 104 ? -2.448 5.070 -6.358 1.00 91.94 104 PHE A C 1
ATOM 808 O O . PHE A 1 104 ? -1.921 4.570 -5.362 1.00 91.94 104 PHE A O 1
ATOM 815 N N . LEU A 1 105 ? -1.803 5.923 -7.159 1.00 92.56 105 LEU A N 1
ATOM 816 C CA . LEU A 1 105 ? -0.393 6.280 -7.017 1.00 92.56 105 LEU A CA 1
ATOM 817 C C . LEU A 1 105 ? -0.067 6.799 -5.612 1.00 92.56 105 LEU A C 1
ATOM 819 O O . LEU A 1 105 ? 0.959 6.444 -5.030 1.00 92.56 105 LEU A O 1
ATOM 823 N N . ASP A 1 106 ? -0.953 7.627 -5.054 1.00 92.06 106 ASP A N 1
ATOM 824 C CA . ASP A 1 106 ? -0.731 8.190 -3.729 1.00 92.06 106 ASP A CA 1
ATOM 825 C C . ASP A 1 106 ? -0.715 7.121 -2.632 1.00 92.06 106 ASP A C 1
ATOM 827 O O . ASP A 1 106 ? 0.231 7.062 -1.847 1.00 92.06 106 ASP A O 1
ATOM 831 N N . ALA A 1 107 ? -1.731 6.258 -2.612 1.00 92.19 107 ALA A N 1
ATOM 832 C CA . ALA A 1 107 ? -1.883 5.222 -1.597 1.00 92.19 107 ALA A CA 1
ATOM 833 C C . ALA A 1 107 ? -0.786 4.148 -1.687 1.00 92.19 107 ALA A C 1
ATOM 835 O O . ALA A 1 107 ? -0.285 3.702 -0.657 1.00 92.19 107 ALA A O 1
ATOM 836 N N . LEU A 1 108 ? -0.400 3.746 -2.903 1.00 93.94 108 LEU A N 1
ATOM 837 C CA . LEU A 1 108 ? 0.561 2.660 -3.118 1.00 93.94 108 LEU A CA 1
ATOM 838 C C . LEU A 1 108 ? 2.025 3.111 -3.020 1.00 93.94 108 LEU A C 1
ATOM 840 O O . LEU A 1 108 ? 2.862 2.363 -2.513 1.00 93.94 108 LEU A O 1
ATOM 844 N N . PHE A 1 109 ? 2.345 4.324 -3.484 1.00 94.38 109 PHE A N 1
ATOM 845 C CA . PHE A 1 109 ? 3.732 4.771 -3.643 1.00 94.38 109 PHE A CA 1
ATOM 846 C C . PHE A 1 109 ? 4.041 6.044 -2.853 1.00 94.38 109 PHE A C 1
ATOM 848 O O . PHE A 1 109 ? 4.954 6.043 -2.028 1.00 94.38 109 PHE A O 1
ATOM 855 N N . LEU A 1 110 ? 3.298 7.136 -3.058 1.00 93.38 110 LEU A N 1
ATOM 856 C CA . LEU A 1 110 ? 3.706 8.448 -2.528 1.00 93.38 110 LEU A CA 1
ATOM 857 C C . LEU A 1 110 ? 3.642 8.518 -0.996 1.00 93.38 110 LEU A C 1
ATOM 859 O O . LEU A 1 110 ? 4.536 9.086 -0.368 1.00 93.38 110 LEU A O 1
ATOM 863 N N . GLN A 1 111 ? 2.628 7.914 -0.372 1.00 91.69 111 GLN A N 1
ATOM 864 C CA . GLN A 1 111 ? 2.496 7.909 1.089 1.00 91.69 111 GLN A CA 1
ATOM 865 C C . GLN A 1 111 ? 3.616 7.130 1.805 1.00 91.69 111 GLN A C 1
ATOM 867 O O . GLN A 1 111 ? 3.834 7.355 2.996 1.00 91.69 111 GLN A O 1
ATOM 872 N N . ARG A 1 112 ? 4.374 6.274 1.097 1.00 92.69 112 ARG A N 1
ATOM 873 C CA . ARG A 1 112 ? 5.551 5.579 1.655 1.00 92.69 112 ARG A CA 1
ATOM 874 C C . ARG A 1 112 ? 6.696 6.551 1.948 1.00 92.69 112 ARG A C 1
ATOM 876 O O . ARG A 1 112 ? 7.432 6.350 2.912 1.00 92.69 112 ARG A O 1
ATOM 883 N N . PHE A 1 113 ? 6.830 7.618 1.159 1.00 92.56 113 PHE A N 1
ATOM 884 C CA . PHE A 1 113 ? 7.881 8.615 1.341 1.00 92.56 113 PHE A CA 1
ATOM 885 C C . PHE A 1 113 ? 7.588 9.550 2.518 1.00 92.56 113 PHE A C 1
ATOM 887 O O . PHE A 1 113 ? 6.460 10.023 2.707 1.00 92.56 113 PHE A O 1
ATOM 894 N N . ARG A 1 114 ? 8.632 9.839 3.306 1.00 89.94 114 ARG A N 1
ATOM 895 C CA . ARG A 1 114 ? 8.554 10.699 4.497 1.00 89.94 114 ARG A CA 1
ATOM 896 C C . ARG A 1 114 ? 8.488 12.177 4.143 1.00 89.94 114 ARG A C 1
ATOM 898 O O . ARG A 1 114 ? 7.657 12.888 4.699 1.00 89.94 114 ARG A O 1
ATOM 905 N N . SER A 1 115 ? 9.342 12.621 3.224 1.00 91.50 115 SER A N 1
ATOM 906 C CA . SER A 1 115 ? 9.462 14.029 2.857 1.00 91.50 115 SER A CA 1
ATOM 907 C C . SER A 1 115 ? 8.571 14.390 1.667 1.00 91.50 115 SER A C 1
ATOM 909 O O . SER A 1 115 ? 8.300 13.574 0.783 1.00 91.50 115 SER A O 1
ATOM 911 N N . GLU A 1 116 ? 8.113 15.640 1.620 1.00 90.75 116 GLU A N 1
ATOM 912 C CA . GLU A 1 116 ? 7.327 16.138 0.488 1.00 90.75 116 GLU A CA 1
ATOM 913 C C . GLU A 1 116 ? 8.175 16.269 -0.789 1.00 90.75 116 GLU A C 1
ATOM 915 O O . GLU A 1 116 ? 7.666 16.069 -1.891 1.00 90.75 116 GLU A O 1
ATOM 920 N N . SER A 1 117 ? 9.475 16.551 -0.655 1.00 94.00 117 SER A N 1
ATOM 921 C CA . SER A 1 117 ? 10.417 16.581 -1.780 1.00 94.00 117 SER A CA 1
ATOM 922 C C . SER A 1 117 ? 10.542 15.215 -2.452 1.00 94.00 117 SER A C 1
ATOM 924 O O . SER A 1 117 ? 10.454 15.141 -3.676 1.00 94.00 117 SER A O 1
ATOM 926 N N . ASP A 1 118 ? 10.647 14.134 -1.672 1.00 94.56 118 ASP A N 1
ATOM 927 C CA . ASP A 1 118 ? 10.711 12.768 -2.207 1.00 94.56 118 ASP A CA 1
ATOM 928 C C . ASP A 1 118 ? 9.402 12.390 -2.914 1.00 94.56 118 ASP A C 1
ATOM 930 O O . ASP A 1 118 ? 9.417 11.806 -3.995 1.00 94.56 118 ASP A O 1
ATOM 934 N N . ARG A 1 119 ? 8.250 12.792 -2.353 1.00 93.31 119 ARG A N 1
ATOM 935 C CA . ARG A 1 119 ? 6.939 12.597 -2.997 1.00 93.31 119 ARG A CA 1
ATOM 936 C C . ARG A 1 119 ? 6.857 13.313 -4.342 1.00 93.31 119 ARG A C 1
ATOM 938 O O . ARG A 1 119 ? 6.351 12.744 -5.304 1.00 93.31 119 ARG A O 1
ATOM 945 N N . LYS A 1 120 ? 7.363 14.548 -4.424 1.00 93.00 120 LYS A N 1
ATOM 946 C CA . LYS A 1 120 ? 7.419 15.320 -5.676 1.00 93.00 120 LYS A CA 1
ATOM 947 C C . LYS A 1 120 ? 8.357 14.673 -6.698 1.00 93.00 120 LYS A C 1
ATOM 949 O O . LYS A 1 120 ? 8.007 14.635 -7.875 1.00 93.00 120 LYS A O 1
ATOM 954 N N . ALA A 1 121 ? 9.498 14.136 -6.266 1.00 94.31 121 ALA A N 1
ATOM 955 C CA . ALA A 1 121 ? 10.430 13.415 -7.133 1.00 94.31 121 ALA A CA 1
ATOM 956 C C . ALA A 1 121 ? 9.813 12.120 -7.691 1.00 94.31 121 ALA A C 1
ATOM 958 O O . ALA A 1 121 ? 9.804 11.919 -8.904 1.00 94.31 121 ALA A O 1
ATOM 959 N N . ALA A 1 122 ? 9.194 11.299 -6.836 1.00 94.31 122 ALA A N 1
ATOM 960 C CA . ALA A 1 122 ? 8.475 10.098 -7.264 1.00 94.31 122 ALA A CA 1
ATOM 961 C C . ALA A 1 122 ? 7.321 10.429 -8.225 1.00 94.31 122 ALA A C 1
ATOM 963 O O . ALA A 1 122 ? 7.125 9.751 -9.233 1.00 94.31 122 ALA A O 1
ATOM 964 N N . LEU A 1 123 ? 6.589 11.516 -7.958 1.00 92.56 123 LEU A N 1
ATOM 965 C CA . LEU A 1 123 ? 5.543 11.996 -8.853 1.00 92.56 123 LEU A CA 1
ATOM 966 C C . LEU A 1 123 ? 6.101 12.437 -10.211 1.00 92.56 123 LEU A C 1
ATOM 968 O O . LEU A 1 123 ? 5.465 12.208 -11.232 1.00 92.56 123 LEU A O 1
ATOM 972 N N . ARG A 1 124 ? 7.280 13.060 -10.252 1.00 92.19 124 ARG A N 1
ATOM 973 C CA . ARG A 1 124 ? 7.932 13.443 -11.509 1.00 92.19 124 ARG A CA 1
ATOM 974 C C . ARG A 1 124 ? 8.258 12.217 -12.366 1.00 92.19 124 ARG A C 1
ATOM 976 O O . ARG A 1 124 ? 7.853 12.184 -13.523 1.00 92.19 124 ARG A O 1
ATOM 983 N N . LEU A 1 125 ? 8.870 11.193 -11.768 1.00 93.56 125 LEU A N 1
ATOM 984 C CA . LEU A 1 125 ? 9.163 9.919 -12.439 1.00 93.56 125 LEU A CA 1
ATOM 985 C C . LEU A 1 125 ? 7.895 9.231 -12.959 1.00 93.56 125 LEU A C 1
ATOM 987 O O . LEU A 1 125 ? 7.885 8.652 -14.047 1.00 93.56 125 LEU A O 1
ATOM 991 N N . TYR A 1 126 ? 6.797 9.324 -12.208 1.00 93.19 126 TYR A N 1
ATOM 992 C CA . TYR A 1 126 ? 5.499 8.833 -12.662 1.00 93.19 126 TYR A CA 1
ATOM 993 C C . TYR A 1 126 ? 5.042 9.530 -13.948 1.00 93.19 126 TYR A C 1
ATOM 995 O O . TYR A 1 126 ? 4.630 8.887 -14.907 1.00 93.19 126 TYR A O 1
ATOM 1003 N N . ARG A 1 127 ? 5.145 10.860 -14.003 1.00 91.00 127 ARG A N 1
ATOM 1004 C CA . ARG A 1 127 ? 4.730 11.626 -15.188 1.00 91.00 127 ARG A CA 1
ATOM 1005 C C . ARG A 1 127 ? 5.563 11.285 -16.420 1.00 91.00 127 ARG A C 1
ATOM 1007 O O . ARG A 1 127 ? 5.009 11.221 -17.514 1.00 91.00 127 ARG A O 1
ATOM 1014 N N . GLU A 1 128 ? 6.861 11.066 -16.225 1.00 90.69 128 GLU A N 1
ATOM 1015 C CA . GLU A 1 128 ? 7.806 10.690 -17.281 1.00 90.69 128 GLU A CA 1
ATOM 1016 C C . GLU A 1 128 ? 7.516 9.282 -17.826 1.00 90.69 128 GLU A C 1
ATOM 1018 O O . GLU A 1 128 ? 7.478 9.091 -19.037 1.00 90.69 128 GLU A O 1
ATOM 1023 N N . SER A 1 129 ? 7.227 8.315 -16.949 1.00 89.69 129 SER A N 1
ATOM 1024 C CA . SER A 1 129 ? 6.913 6.928 -17.341 1.00 89.69 129 SER A CA 1
ATOM 1025 C C . SER A 1 129 ? 5.539 6.762 -18.000 1.00 89.69 129 SER A C 1
ATOM 1027 O O . SER A 1 129 ? 5.395 5.959 -18.919 1.00 89.69 129 SER A O 1
ATOM 1029 N N . MET A 1 130 ? 4.540 7.545 -17.587 1.00 86.25 130 MET A N 1
ATOM 1030 C CA . MET A 1 130 ? 3.171 7.465 -18.119 1.00 86.25 130 MET A CA 1
ATOM 1031 C C . MET A 1 130 ? 2.919 8.343 -19.355 1.00 86.25 130 MET A C 1
ATOM 1033 O O . MET A 1 130 ? 1.780 8.464 -19.806 1.00 86.25 130 MET A O 1
ATOM 1037 N N . GLY A 1 131 ? 3.951 9.004 -19.894 1.00 76.44 131 GLY A N 1
ATOM 1038 C CA . GLY A 1 131 ? 3.835 9.820 -21.109 1.00 76.44 131 GLY A CA 1
ATOM 1039 C C . GLY A 1 131 ? 2.931 11.054 -20.969 1.00 76.44 131 GLY A C 1
ATOM 1040 O O . GLY A 1 131 ? 2.380 11.530 -21.956 1.00 76.44 131 GLY A O 1
ATOM 1041 N N . GLY A 1 132 ? 2.737 11.572 -19.751 1.00 63.34 132 GLY A N 1
ATOM 1042 C CA . GLY A 1 132 ? 2.013 12.825 -19.490 1.00 63.34 132 GLY A CA 1
ATOM 1043 C C . GLY A 1 132 ? 0.480 12.805 -19.649 1.00 63.34 132 GLY A C 1
ATOM 1044 O O . GLY A 1 132 ? -0.178 13.674 -19.079 1.00 63.34 132 GLY A O 1
ATOM 1045 N N . CYS A 1 133 ? -0.118 11.829 -20.340 1.00 57.84 133 CYS A N 1
ATOM 1046 C CA . CYS A 1 133 ? -1.569 11.794 -20.590 1.00 57.84 133 CYS A CA 1
ATOM 1047 C C . CYS A 1 133 ? -2.402 11.520 -19.322 1.00 57.84 133 CYS A C 1
ATOM 1049 O O . CYS A 1 133 ? -3.417 12.177 -19.095 1.00 57.84 133 CYS A O 1
ATOM 1051 N N . ASP A 1 134 ? -1.954 10.599 -18.463 1.00 65.75 134 ASP A N 1
ATOM 1052 C CA . ASP A 1 134 ? -2.617 10.298 -17.180 1.00 65.75 134 ASP A CA 1
ATOM 1053 C C . ASP A 1 134 ? -2.206 11.282 -16.063 1.00 65.75 134 ASP A C 1
ATOM 1055 O O . ASP A 1 134 ? -2.927 11.506 -15.093 1.00 65.75 134 ASP A O 1
ATOM 1059 N N . ALA A 1 135 ? -1.062 11.957 -16.223 1.00 58.47 135 ALA A N 1
ATOM 1060 C CA . ALA A 1 135 ? -0.522 12.904 -15.245 1.00 58.47 135 ALA A CA 1
ATOM 1061 C C . ALA A 1 135 ? -1.434 14.112 -14.973 1.00 58.47 135 ALA A C 1
ATOM 1063 O O . ALA A 1 135 ? -1.371 14.695 -13.888 1.00 58.47 135 ALA A O 1
ATOM 1064 N N . ALA A 1 136 ? -2.263 14.492 -15.947 1.00 57.78 136 ALA A N 1
ATOM 1065 C CA . ALA A 1 136 ? -3.231 15.577 -15.816 1.00 57.78 136 ALA A CA 1
ATOM 1066 C C . ALA A 1 136 ? -4.478 15.184 -14.997 1.00 57.78 136 ALA A C 1
ATOM 1068 O O . ALA A 1 136 ? -5.234 16.062 -14.593 1.00 57.78 136 ALA A O 1
ATOM 1069 N N . GLN A 1 137 ? -4.692 13.888 -14.734 1.00 65.69 137 GLN A N 1
ATOM 1070 C CA . GLN A 1 137 ? -5.906 13.346 -14.105 1.00 65.69 137 GLN A CA 1
ATOM 1071 C C . GLN A 1 137 ? -5.671 12.817 -12.682 1.00 65.69 137 GLN A C 1
ATOM 1073 O O . GLN A 1 137 ? -6.485 12.056 -12.155 1.00 65.69 137 GLN A O 1
ATOM 1078 N N . LEU A 1 138 ? -4.562 13.206 -12.044 1.00 75.19 138 LEU A N 1
ATOM 1079 C CA . LEU A 1 138 ? -4.267 12.797 -10.672 1.00 75.19 138 LEU A CA 1
ATOM 1080 C C . LEU A 1 138 ? -5.383 13.256 -9.716 1.00 75.19 138 LEU A C 1
ATOM 1082 O O . LEU A 1 138 ? -5.837 14.400 -9.814 1.00 75.19 138 LEU A O 1
ATOM 1086 N N . PRO A 1 139 ? -5.817 12.393 -8.779 1.00 70.31 139 PRO A N 1
ATOM 1087 C CA . PRO A 1 139 ? -6.862 12.748 -7.831 1.00 70.31 139 PRO A CA 1
ATOM 1088 C C . PRO A 1 139 ? -6.435 13.940 -6.959 1.00 70.31 139 PRO A C 1
ATOM 1090 O O . PRO A 1 139 ? -5.236 14.152 -6.733 1.00 70.31 139 PRO A O 1
ATOM 1093 N N . PRO A 1 140 ? -7.401 14.719 -6.440 1.00 72.38 140 PRO A N 1
ATOM 1094 C CA . P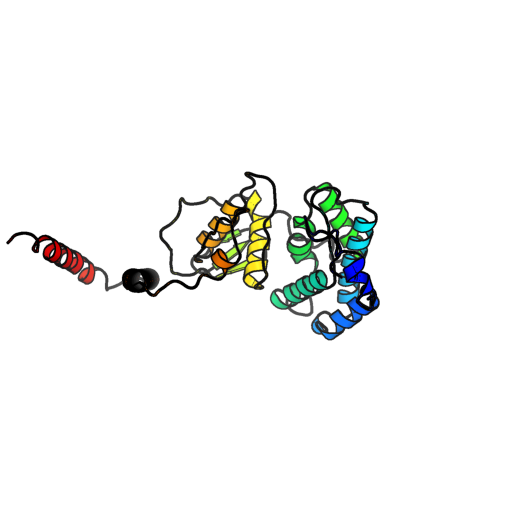RO A 1 140 ? -7.103 15.840 -5.561 1.00 72.38 140 PRO A CA 1
ATOM 1095 C C . PRO A 1 140 ? -6.307 15.369 -4.341 1.00 72.38 140 PRO A C 1
ATOM 1097 O O . PRO A 1 140 ? -6.561 14.301 -3.782 1.00 72.38 140 PRO A O 1
ATOM 1100 N N . LEU A 1 141 ? -5.348 16.191 -3.902 1.00 72.62 141 LEU A N 1
ATOM 1101 C CA . LEU A 1 141 ? -4.476 15.842 -2.777 1.00 72.62 141 LEU A CA 1
ATOM 1102 C C . LEU A 1 141 ? -5.258 15.606 -1.478 1.00 72.62 141 LEU A C 1
ATOM 1104 O O . LEU A 1 141 ? -4.800 14.840 -0.629 1.00 72.62 141 LEU A O 1
ATOM 1108 N N . GLN A 1 142 ? -6.402 16.276 -1.326 1.00 83.19 142 GLN A N 1
ATOM 1109 C CA . GLN A 1 142 ? -7.330 16.086 -0.221 1.00 83.19 142 GLN A CA 1
ATOM 1110 C C . GLN A 1 142 ? -8.561 15.319 -0.714 1.00 83.19 142 GLN A C 1
ATOM 1112 O O . GLN A 1 142 ? -9.343 15.868 -1.493 1.00 83.19 142 GLN A O 1
ATOM 1117 N N . PRO A 1 143 ? -8.745 14.063 -0.283 1.00 86.62 143 PRO A N 1
ATOM 1118 C CA . PRO A 1 143 ? -9.926 13.303 -0.646 1.00 86.62 143 PRO A CA 1
ATOM 1119 C C . PRO A 1 143 ? -11.149 13.809 0.126 1.00 86.62 143 PRO A C 1
ATOM 1121 O O . PRO A 1 143 ? -11.055 14.184 1.293 1.00 86.62 143 PRO A O 1
ATOM 1124 N N . HIS A 1 144 ? -12.313 13.789 -0.520 1.00 89.81 144 HIS A N 1
ATOM 1125 C CA . HIS A 1 144 ? -13.592 14.034 0.149 1.00 89.81 144 HIS A CA 1
ATOM 1126 C C . HIS A 1 144 ? -13.968 12.851 1.046 1.00 89.81 144 HIS A C 1
ATOM 1128 O O . HIS A 1 144 ? -13.526 11.729 0.806 1.00 89.81 144 HIS A O 1
ATOM 1134 N N . PHE A 1 145 ? -14.808 13.076 2.054 1.00 91.75 145 PHE A N 1
ATOM 1135 C CA . PHE A 1 145 ? -15.328 12.004 2.898 1.00 91.75 145 PHE A CA 1
ATOM 1136 C C . PHE A 1 145 ? -16.852 12.068 2.980 1.00 91.75 145 PHE A C 1
ATOM 1138 O O . PHE A 1 145 ? -17.443 13.146 2.927 1.00 91.75 145 PHE A O 1
ATOM 1145 N N . ALA 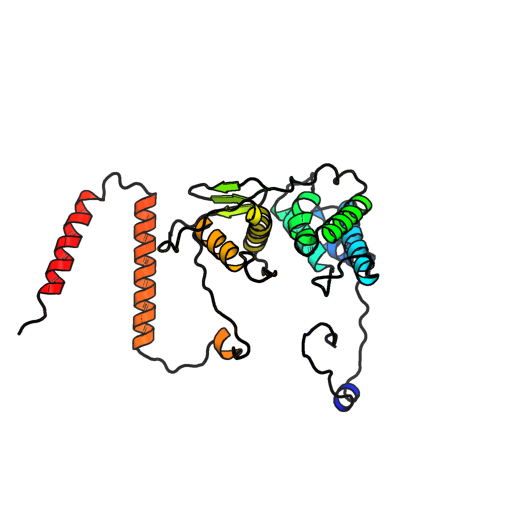A 1 146 ? -17.479 10.905 3.121 1.00 92.25 146 ALA A N 1
ATOM 1146 C CA . ALA A 1 146 ? -18.910 10.773 3.338 1.00 92.25 146 ALA A CA 1
ATOM 1147 C C . ALA A 1 146 ? -19.180 9.584 4.267 1.00 92.25 146 ALA A C 1
ATOM 1149 O O . ALA A 1 146 ? -18.584 8.515 4.127 1.00 92.25 146 ALA A O 1
ATOM 1150 N N . VAL A 1 147 ? -20.076 9.778 5.234 1.00 90.12 147 VAL A N 1
ATOM 1151 C CA . VAL A 1 147 ? -20.456 8.752 6.211 1.00 90.12 147 VAL A CA 1
ATOM 1152 C C . VAL A 1 147 ? -21.958 8.538 6.118 1.00 90.12 147 VAL A C 1
ATOM 1154 O O . VAL A 1 147 ? -22.741 9.455 6.350 1.00 90.12 147 VAL A O 1
ATOM 1157 N N . SER A 1 148 ? -22.354 7.316 5.784 1.00 88.75 148 SER A N 1
ATOM 1158 C CA . SER A 1 148 ? -23.742 6.864 5.770 1.00 88.75 148 SER A CA 1
ATOM 1159 C C . SER A 1 148 ? -24.013 5.944 6.965 1.00 88.75 148 SER A C 1
ATOM 1161 O O . SER A 1 148 ? -23.104 5.582 7.713 1.00 88.75 148 SER A O 1
ATOM 1163 N N . SER A 1 149 ? -25.262 5.522 7.161 1.00 83.94 149 SER A N 1
ATOM 1164 C CA . SER A 1 149 ? -25.609 4.471 8.127 1.00 83.94 149 SER A CA 1
ATOM 1165 C C . SER A 1 149 ? -25.076 3.093 7.718 1.00 83.94 149 SER A C 1
ATOM 1167 O O . SER A 1 149 ? -24.871 2.248 8.582 1.00 83.94 149 SER A O 1
ATOM 1169 N N . ARG A 1 150 ? -24.819 2.873 6.420 1.00 87.25 150 ARG A N 1
ATOM 1170 C CA . ARG A 1 150 ? -24.430 1.565 5.854 1.00 87.25 150 ARG A CA 1
ATOM 1171 C C . ARG A 1 150 ? -23.006 1.488 5.323 1.00 87.25 150 ARG A C 1
ATOM 1173 O O . ARG A 1 150 ? -22.508 0.392 5.101 1.00 87.25 150 ARG A O 1
ATOM 1180 N N . TRP A 1 151 ? -22.364 2.622 5.077 1.00 91.94 151 TRP A N 1
ATOM 1181 C CA . TRP A 1 151 ? -21.032 2.668 4.485 1.00 91.94 151 TRP A CA 1
ATOM 1182 C C . TRP A 1 151 ? -20.282 3.921 4.932 1.00 91.94 151 TRP A C 1
ATOM 1184 O O . TRP A 1 151 ? -20.888 4.918 5.330 1.00 91.94 151 TRP A O 1
ATOM 1194 N N . VAL A 1 152 ? -18.958 3.858 4.866 1.00 92.94 152 VAL A N 1
ATOM 1195 C CA . VAL A 1 152 ? -18.050 4.998 5.014 1.00 92.94 152 VAL A CA 1
ATOM 1196 C C . VAL A 1 152 ? -17.188 5.098 3.764 1.00 92.94 152 VAL A C 1
ATOM 1198 O O . VAL A 1 152 ? -16.693 4.083 3.284 1.00 92.94 152 VAL A O 1
ATOM 1201 N N . GLN A 1 153 ? -17.015 6.307 3.236 1.00 94.44 153 GLN A N 1
ATOM 1202 C CA . GLN A 1 153 ? -16.210 6.575 2.051 1.00 94.44 153 GLN A CA 1
ATOM 1203 C C . GLN A 1 153 ? -15.206 7.693 2.324 1.00 94.44 153 GLN A C 1
ATOM 1205 O O . GLN A 1 153 ? -15.552 8.727 2.898 1.00 94.44 153 GLN A O 1
ATOM 1210 N N . VAL A 1 154 ? -13.976 7.493 1.858 1.00 93.50 154 VAL A N 1
ATOM 1211 C CA . VAL A 1 154 ? -12.921 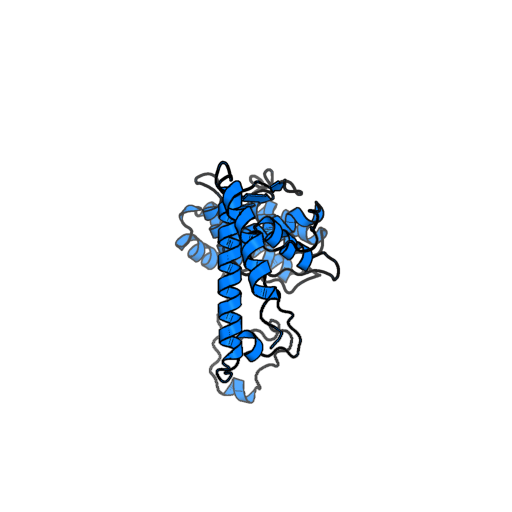8.505 1.798 1.00 93.50 154 VAL A CA 1
ATOM 1212 C C . VAL A 1 154 ? -12.271 8.440 0.415 1.00 93.50 154 VAL A C 1
ATOM 1214 O O . VAL A 1 154 ? -11.632 7.454 0.054 1.00 93.50 154 VAL A O 1
ATOM 1217 N N . GLY A 1 155 ? -12.445 9.487 -0.387 1.00 90.19 155 GLY A N 1
ATOM 1218 C CA . GLY A 1 155 ? -11.991 9.535 -1.774 1.00 90.19 155 GLY A CA 1
ATOM 1219 C C . GLY A 1 155 ? -12.652 8.442 -2.617 1.00 90.19 155 GLY A C 1
ATOM 1220 O O . GLY A 1 155 ? -13.876 8.311 -2.639 1.00 90.19 155 GLY A O 1
ATOM 1221 N N . CYS A 1 156 ? -11.836 7.640 -3.302 1.00 87.50 156 CYS A N 1
ATOM 1222 C CA . CYS A 1 156 ? -12.308 6.472 -4.055 1.00 87.50 156 CYS A CA 1
ATOM 1223 C C . CYS A 1 156 ? -12.510 5.213 -3.192 1.00 87.50 156 CYS A C 1
ATOM 1225 O O . CYS A 1 156 ? -13.002 4.207 -3.690 1.00 87.50 156 CYS A O 1
ATOM 1227 N N . ALA A 1 157 ? -12.125 5.246 -1.916 1.00 92.38 157 ALA A N 1
ATOM 1228 C CA . ALA A 1 157 ? -12.101 4.080 -1.046 1.00 92.38 157 ALA A CA 1
ATOM 1229 C C . ALA A 1 157 ? -13.346 4.051 -0.148 1.00 92.38 157 ALA A C 1
ATOM 1231 O O . ALA A 1 157 ? -13.709 5.077 0.429 1.00 92.38 157 ALA A O 1
ATOM 1232 N N . TRP A 1 158 ? -13.990 2.893 0.011 1.00 94.19 158 TRP A N 1
ATOM 1233 C CA . TRP A 1 158 ? -15.158 2.746 0.886 1.00 94.19 158 TRP A CA 1
ATOM 1234 C C . TRP A 1 158 ? -15.167 1.413 1.647 1.00 94.19 158 TRP A C 1
ATOM 1236 O O . TRP A 1 158 ? -14.597 0.428 1.181 1.00 94.19 158 TRP A O 1
ATOM 1246 N N . LEU A 1 159 ? -15.820 1.390 2.816 1.00 93.69 159 LEU A N 1
ATOM 1247 C CA . LEU A 1 159 ? -16.100 0.181 3.602 1.00 93.69 159 LEU A CA 1
ATOM 1248 C C . LEU A 1 159 ? -17.583 0.100 3.975 1.00 93.69 159 LEU A C 1
ATOM 1250 O O . LEU A 1 159 ? -18.193 1.134 4.271 1.00 93.69 159 LEU A O 1
ATOM 1254 N N . PRO A 1 160 ? -18.164 -1.111 4.028 1.00 91.94 160 PRO A N 1
ATOM 1255 C CA . PRO A 1 160 ? -19.460 -1.315 4.656 1.00 91.94 160 PRO A CA 1
ATOM 1256 C C . PRO A 1 160 ? -19.373 -1.048 6.165 1.00 91.94 160 PRO A C 1
ATOM 1258 O O . PRO A 1 160 ? -18.332 -1.258 6.790 1.00 91.94 160 PRO A O 1
ATOM 1261 N N . ARG A 1 161 ? -20.480 -0.592 6.753 1.00 88.50 161 ARG A N 1
ATOM 1262 C CA . ARG A 1 161 ? -20.614 -0.409 8.200 1.00 88.50 161 ARG A CA 1
ATOM 1263 C C . ARG A 1 161 ? -21.362 -1.580 8.816 1.00 88.50 161 ARG A C 1
ATOM 1265 O O . ARG A 1 161 ? -22.469 -1.898 8.383 1.00 88.50 161 ARG A O 1
ATOM 1272 N N . ALA A 1 162 ? -20.782 -2.188 9.844 1.00 79.69 162 ALA A N 1
ATOM 1273 C CA . ALA A 1 162 ? -21.479 -3.172 10.657 1.00 79.69 162 ALA A CA 1
ATOM 1274 C C . ALA A 1 162 ? -22.520 -2.480 11.555 1.00 79.69 162 ALA A C 1
ATOM 1276 O O . ALA A 1 162 ? -22.288 -1.391 12.082 1.00 79.69 162 ALA A O 1
ATOM 1277 N N . ALA A 1 163 ? -23.677 -3.122 11.742 1.00 64.44 163 ALA A N 1
ATOM 1278 C CA . ALA A 1 163 ? -24.749 -2.604 12.595 1.00 64.44 163 ALA A CA 1
ATOM 1279 C C . ALA A 1 163 ? -24.368 -2.610 14.089 1.00 64.44 163 ALA A C 1
ATOM 1281 O O . ALA A 1 163 ? -24.889 -1.812 14.874 1.00 64.44 163 ALA A O 1
ATOM 1282 N N . ALA A 1 164 ? -23.464 -3.507 14.492 1.00 59.22 164 ALA A N 1
ATOM 1283 C CA . ALA A 1 164 ? -23.052 -3.703 15.875 1.00 59.22 164 ALA A CA 1
ATOM 1284 C C . ALA A 1 164 ? -22.136 -2.561 16.340 1.00 59.22 164 ALA A C 1
ATOM 1286 O O . ALA A 1 164 ? -20.914 -2.626 16.236 1.00 59.22 164 ALA A O 1
ATOM 1287 N N . GLN A 1 165 ? -22.733 -1.495 16.866 1.00 59.06 165 GLN A N 1
ATOM 1288 C CA . GLN A 1 165 ? -21.988 -0.471 17.585 1.00 59.06 165 GLN A CA 1
ATOM 1289 C C . GLN A 1 165 ? -21.564 -1.056 18.938 1.00 59.06 165 GLN A C 1
ATOM 1291 O O . GLN A 1 165 ? -22.355 -1.118 19.879 1.00 59.06 165 GLN A O 1
ATOM 1296 N N . LEU A 1 166 ? -20.313 -1.523 19.018 1.00 54.28 166 LEU A N 1
ATOM 1297 C CA . LEU A 1 166 ? -19.606 -1.707 20.288 1.00 54.28 166 LEU A CA 1
ATOM 1298 C C . LEU A 1 166 ? -19.732 -0.415 21.125 1.00 54.28 166 LEU A C 1
ATOM 1300 O O . LEU A 1 166 ? -19.843 0.669 20.539 1.00 54.28 166 LEU A O 1
ATOM 1304 N N . PRO A 1 167 ? -19.734 -0.495 22.471 1.00 53.84 167 PRO A N 1
ATOM 1305 C CA . PRO A 1 167 ? -19.814 0.696 23.313 1.00 53.84 167 PRO A CA 1
ATOM 1306 C C . PRO A 1 167 ? -18.738 1.698 22.872 1.00 53.84 167 PRO A C 1
ATOM 1308 O O . PRO A 1 167 ? -17.582 1.300 22.694 1.00 53.84 167 PRO A O 1
ATOM 1311 N N . PRO A 1 168 ? -19.102 2.967 22.622 1.00 58.16 168 PRO A N 1
ATOM 1312 C CA . PRO A 1 168 ? -18.201 3.886 21.957 1.00 58.16 168 PRO A CA 1
ATOM 1313 C C . PRO A 1 168 ? -16.986 4.149 22.860 1.00 58.16 168 PRO A C 1
ATOM 1315 O O . PRO A 1 168 ? -17.160 4.559 24.012 1.00 58.16 168 PRO A O 1
ATOM 1318 N N . PRO A 1 169 ? -15.750 3.983 22.353 1.00 62.16 169 PRO A N 1
ATOM 1319 C CA . PRO A 1 169 ? -14.600 4.686 22.913 1.00 62.16 169 PRO A CA 1
ATOM 1320 C C . PRO A 1 169 ? -14.873 6.207 22.856 1.00 62.16 169 PRO A C 1
ATOM 1322 O O . PRO A 1 169 ? -15.831 6.622 22.193 1.00 62.16 169 PRO A O 1
ATOM 1325 N N . PRO A 1 170 ? -14.058 7.077 23.486 1.00 67.56 170 PRO A N 1
ATOM 1326 C CA . PRO A 1 170 ? -14.233 8.522 23.330 1.00 67.56 170 PRO A CA 1
ATOM 1327 C C . PRO A 1 170 ? -14.362 8.877 21.836 1.00 67.56 170 PRO A C 1
ATOM 1329 O O . PRO A 1 170 ? -13.592 8.341 21.026 1.00 67.56 170 PRO A O 1
ATOM 1332 N N . PRO A 1 171 ? -15.351 9.707 21.450 1.00 69.69 171 PRO A N 1
ATOM 1333 C CA . PRO A 1 171 ? -15.639 9.971 20.048 1.00 69.69 171 PRO A CA 1
ATOM 1334 C C . PRO A 1 171 ? -14.425 10.644 19.412 1.00 69.69 171 PRO A C 1
ATOM 1336 O O . PRO A 1 171 ? -14.086 11.784 19.738 1.00 69.69 171 PRO A O 1
ATOM 1339 N N . LEU A 1 172 ? -13.742 9.925 18.521 1.00 76.69 172 LEU A N 1
ATOM 1340 C CA . LEU A 1 172 ? -12.639 10.492 17.764 1.00 76.69 172 LEU A CA 1
ATOM 1341 C C . LEU A 1 172 ? -13.223 11.391 16.676 1.00 76.69 172 LEU A C 1
ATOM 1343 O O . LEU A 1 172 ? -14.130 11.001 15.942 1.00 76.69 172 LEU A O 1
ATOM 1347 N N . GLN A 1 173 ? -12.705 12.612 16.578 1.00 83.62 173 GLN A N 1
ATOM 1348 C CA . GLN A 1 173 ? -13.082 13.519 15.502 1.00 83.62 173 GLN A CA 1
ATOM 1349 C C . GLN A 1 173 ? -12.289 13.184 14.241 1.00 83.62 173 GLN A C 1
ATOM 1351 O O . GLN A 1 173 ? -11.118 12.805 14.300 1.00 83.62 173 GLN A O 1
ATOM 1356 N N . LEU A 1 174 ? -12.932 13.341 13.089 1.00 85.12 174 LEU A N 1
ATOM 1357 C CA . LEU A 1 174 ? -12.282 13.178 11.801 1.00 85.12 174 LEU A CA 1
ATOM 1358 C C . LEU A 1 174 ? -11.537 14.469 11.441 1.00 85.12 174 LEU A C 1
ATOM 1360 O O . LEU A 1 174 ? -12.140 15.532 11.314 1.00 85.12 174 LEU A O 1
ATOM 1364 N N . LEU A 1 175 ? -10.215 14.372 11.286 1.00 87.00 175 LEU A N 1
ATOM 1365 C CA . LEU A 1 175 ? -9.364 15.490 10.878 1.00 87.00 175 LEU A CA 1
ATOM 1366 C C . LEU A 1 175 ? -9.010 15.375 9.394 1.00 87.00 175 LEU A C 1
ATOM 1368 O O . LEU A 1 175 ? -8.657 14.299 8.911 1.00 87.00 175 LEU A O 1
ATOM 1372 N N . HIS A 1 176 ? -8.986 16.510 8.692 1.00 86.44 176 HIS A N 1
ATOM 1373 C CA . HIS A 1 176 ? -8.621 16.578 7.271 1.00 86.44 176 HIS A CA 1
ATOM 1374 C C . HIS A 1 176 ? -7.241 15.967 6.971 1.00 86.44 176 HIS A C 1
ATOM 1376 O O . HIS A 1 176 ? -7.067 15.288 5.961 1.00 86.44 176 HIS A O 1
ATOM 1382 N N . GLY A 1 177 ? -6.270 16.135 7.876 1.00 87.19 177 GLY A N 1
ATOM 1383 C CA . GLY A 1 177 ? -4.929 15.557 7.728 1.00 87.19 177 GLY A CA 1
ATOM 1384 C C . GLY A 1 177 ? -4.894 14.023 7.751 1.0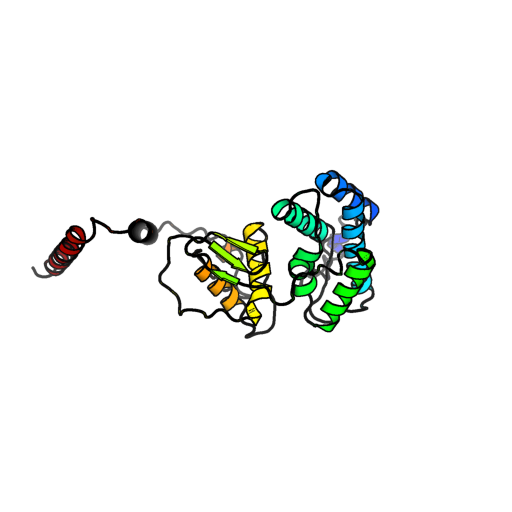0 87.19 177 GLY A C 1
ATOM 1385 O O . GLY A 1 177 ? -3.964 13.425 7.215 1.00 87.19 177 GLY A O 1
ATOM 1386 N N . MET A 1 178 ? -5.917 13.375 8.318 1.00 88.50 178 MET A N 1
ATOM 1387 C CA . MET A 1 178 ? -6.013 11.914 8.410 1.00 88.50 178 MET A CA 1
ATOM 1388 C C . MET A 1 178 ? -6.688 11.288 7.186 1.00 88.50 178 MET A C 1
ATOM 1390 O O . MET A 1 178 ? -6.657 10.071 7.037 1.00 88.50 178 MET A O 1
ATOM 1394 N N . LEU A 1 179 ? -7.266 12.087 6.284 1.00 91.62 179 LEU A N 1
ATOM 1395 C CA . LEU A 1 179 ? -8.061 11.570 5.170 1.00 91.62 179 LEU A CA 1
ATOM 1396 C C . LEU A 1 179 ? -7.229 10.767 4.157 1.00 91.62 179 LEU A C 1
ATOM 1398 O O . LEU A 1 179 ? -7.675 9.713 3.713 1.00 91.62 179 LEU A O 1
ATOM 1402 N N . ARG A 1 180 ? -6.000 11.195 3.831 1.00 92.31 180 ARG A N 1
ATOM 1403 C CA . ARG A 1 180 ? -5.139 10.443 2.889 1.00 92.31 180 ARG A CA 1
ATOM 1404 C C . ARG A 1 180 ? -4.689 9.094 3.474 1.00 92.31 180 ARG A C 1
ATOM 1406 O O . ARG A 1 180 ? -4.858 8.086 2.785 1.00 92.31 180 ARG A O 1
ATOM 1413 N N . PRO A 1 181 ? -4.185 9.029 4.727 1.00 93.06 181 PRO A N 1
ATOM 1414 C CA . PRO A 1 181 ? -3.899 7.748 5.374 1.00 93.06 181 PRO A CA 1
ATOM 1415 C C . PRO A 1 181 ? -5.140 6.864 5.544 1.00 93.06 181 PRO A C 1
ATOM 1417 O O . PRO A 1 181 ? -5.057 5.660 5.325 1.00 93.06 181 PRO A O 1
ATOM 1420 N N . LEU A 1 182 ? -6.299 7.437 5.891 1.00 94.00 182 LEU A N 1
ATOM 1421 C CA . LEU A 1 182 ? -7.552 6.683 6.017 1.00 94.00 182 LEU A CA 1
ATOM 1422 C C . LEU A 1 182 ? -7.987 6.071 4.687 1.00 94.00 182 LEU A C 1
ATOM 1424 O O . LEU A 1 182 ? -8.376 4.908 4.667 1.00 94.00 182 LEU A O 1
ATOM 1428 N N . GLN A 1 183 ? -7.879 6.810 3.580 1.00 94.19 183 GLN A N 1
ATOM 1429 C CA . GLN A 1 183 ? -8.143 6.270 2.249 1.00 94.19 183 GLN A CA 1
ATOM 1430 C C . GLN A 1 183 ? -7.252 5.053 1.968 1.00 94.19 183 GLN A C 1
ATOM 1432 O O . GLN A 1 183 ? -7.764 4.001 1.596 1.00 94.19 183 GLN A O 1
ATOM 1437 N N . ALA A 1 184 ? -5.939 5.160 2.197 1.00 94.44 184 ALA A N 1
ATOM 1438 C CA . ALA A 1 184 ? -5.009 4.048 1.985 1.00 94.44 184 ALA A CA 1
ATOM 1439 C C . ALA A 1 184 ? -5.319 2.840 2.890 1.00 94.44 184 ALA A C 1
ATOM 1441 O O . ALA A 1 184 ? -5.278 1.700 2.429 1.00 94.44 184 ALA A O 1
ATOM 1442 N N . LEU A 1 185 ? -5.687 3.081 4.152 1.00 95.62 185 LEU A N 1
ATOM 1443 C CA . LEU A 1 185 ? -6.099 2.032 5.087 1.00 95.62 185 LEU A CA 1
ATOM 1444 C C . LEU A 1 185 ? -7.380 1.326 4.641 1.00 95.62 185 LEU A C 1
ATOM 1446 O O . LEU A 1 185 ? -7.433 0.100 4.685 1.00 95.62 185 LEU A O 1
ATOM 1450 N N . ILE A 1 186 ? -8.387 2.071 4.177 1.00 95.44 186 ILE A N 1
ATOM 1451 C CA . ILE A 1 186 ? -9.627 1.496 3.644 1.00 95.44 186 ILE A CA 1
ATOM 1452 C C . ILE A 1 186 ? -9.325 0.595 2.445 1.00 95.44 186 ILE A C 1
ATOM 1454 O O . ILE A 1 186 ? -9.809 -0.535 2.402 1.00 95.44 186 ILE A O 1
ATOM 1458 N N . LEU A 1 187 ? -8.504 1.070 1.500 1.00 95.06 187 LEU A N 1
ATOM 1459 C CA . LEU A 1 187 ? -8.090 0.269 0.346 1.00 95.06 187 LEU A CA 1
ATOM 1460 C C . LEU A 1 187 ? -7.395 -1.020 0.798 1.00 95.06 187 LEU A C 1
ATOM 1462 O O . LEU A 1 187 ? -7.765 -2.097 0.345 1.00 95.06 187 LEU A O 1
ATOM 1466 N N . GLY A 1 188 ? -6.443 -0.925 1.729 1.00 95.12 188 GLY A N 1
ATOM 1467 C CA . GLY A 1 188 ? -5.716 -2.089 2.234 1.00 95.12 188 GLY A CA 1
ATOM 1468 C C . GLY A 1 188 ? -6.615 -3.114 2.928 1.00 95.12 188 GLY A C 1
ATOM 1469 O O . GLY A 1 188 ? -6.520 -4.301 2.626 1.00 95.12 188 GLY A O 1
ATOM 1470 N N . VAL A 1 189 ? -7.539 -2.666 3.787 1.00 94.19 189 VAL A N 1
ATOM 1471 C CA . VAL A 1 189 ? -8.515 -3.548 4.454 1.00 94.19 189 VAL A CA 1
ATOM 1472 C C . VAL A 1 189 ? -9.420 -4.231 3.432 1.00 94.19 189 VAL A C 1
ATOM 1474 O O . VAL A 1 189 ? -9.620 -5.440 3.506 1.00 94.19 189 VAL A O 1
ATOM 1477 N N . ARG A 1 190 ? -9.934 -3.484 2.450 1.00 92.88 190 ARG A N 1
ATOM 1478 C CA . ARG A 1 190 ? -10.831 -4.024 1.422 1.00 92.88 190 ARG A CA 1
ATOM 1479 C C . ARG A 1 190 ? -10.145 -5.048 0.516 1.00 92.88 190 ARG A C 1
ATOM 1481 O O . ARG A 1 190 ? -10.773 -6.032 0.148 1.00 92.88 190 ARG A O 1
ATOM 1488 N N . MET A 1 191 ? -8.869 -4.839 0.195 1.00 94.81 191 MET A N 1
ATOM 1489 C CA . MET A 1 191 ? -8.069 -5.785 -0.592 1.00 94.81 191 MET A CA 1
ATOM 1490 C C . MET A 1 191 ? -7.531 -6.966 0.236 1.00 94.81 191 MET A C 1
ATOM 1492 O O . MET A 1 191 ? -6.862 -7.838 -0.311 1.00 94.81 191 MET A O 1
ATOM 1496 N N . GLY A 1 192 ? -7.774 -7.004 1.553 1.00 94.00 192 GLY A N 1
ATOM 1497 C CA . GLY A 1 192 ? -7.240 -8.047 2.433 1.00 94.00 192 GLY A CA 1
ATOM 1498 C C . GLY A 1 192 ? -5.716 -7.991 2.596 1.00 94.00 192 GLY A C 1
ATOM 1499 O O . GLY A 1 192 ? -5.073 -9.005 2.860 1.00 94.00 192 GLY A O 1
ATOM 1500 N N . TRP A 1 193 ? -5.108 -6.818 2.413 1.00 94.94 193 TRP A N 1
ATOM 1501 C CA . TRP A 1 193 ? -3.667 -6.641 2.542 1.00 94.94 193 TRP A CA 1
ATOM 1502 C C . TRP A 1 193 ? -3.260 -6.332 3.983 1.00 94.94 193 TRP A C 1
ATOM 1504 O O . TRP A 1 193 ? -3.923 -5.582 4.698 1.00 94.94 193 TRP A O 1
ATOM 1514 N N . MET A 1 194 ? -2.093 -6.837 4.390 1.00 93.81 194 MET A N 1
ATOM 1515 C CA . MET A 1 194 ? -1.478 -6.423 5.651 1.00 93.81 194 MET A CA 1
ATOM 1516 C C . MET A 1 194 ? -0.991 -4.973 5.553 1.00 93.81 194 MET A C 1
ATOM 1518 O O . MET A 1 194 ? -0.104 -4.653 4.754 1.00 93.81 194 MET A O 1
ATOM 1522 N N . CYS A 1 195 ? -1.550 -4.111 6.398 1.00 92.75 195 CYS A N 1
ATOM 1523 C CA . CYS A 1 195 ? -1.212 -2.694 6.468 1.00 92.75 195 CYS A CA 1
ATOM 1524 C C . CYS A 1 195 ? -0.176 -2.429 7.563 1.00 92.75 195 CYS A C 1
ATOM 1526 O O . CYS A 1 195 ? -0.353 -2.833 8.710 1.00 92.75 195 CYS A O 1
ATOM 1528 N N . VAL A 1 196 ? 0.875 -1.676 7.232 1.00 92.44 196 VAL A N 1
ATOM 1529 C CA . VAL A 1 196 ? 1.866 -1.192 8.203 1.00 92.44 196 VAL A CA 1
ATOM 1530 C C . VAL A 1 196 ? 1.788 0.327 8.269 1.00 92.44 196 VAL A C 1
ATOM 1532 O O . VAL A 1 196 ? 2.130 1.017 7.310 1.00 92.44 196 VAL A O 1
ATOM 1535 N N . VAL A 1 197 ? 1.364 0.860 9.416 1.00 92.94 197 VAL A N 1
ATOM 1536 C CA . VAL A 1 197 ? 1.303 2.308 9.654 1.00 92.94 197 VAL A CA 1
ATOM 1537 C C . VAL A 1 197 ? 2.563 2.746 10.380 1.00 92.94 197 VAL A C 1
ATOM 1539 O O . VAL A 1 197 ? 2.804 2.376 11.526 1.00 92.94 197 VAL A O 1
ATOM 1542 N N . SER A 1 198 ? 3.371 3.568 9.722 1.00 90.38 198 SER A N 1
ATOM 1543 C CA . SER A 1 198 ? 4.659 4.014 10.247 1.00 90.38 198 SER A CA 1
ATOM 1544 C C . SER A 1 198 ? 4.766 5.537 10.208 1.00 90.38 198 SER A C 1
ATOM 1546 O O . SER A 1 198 ? 4.247 6.182 9.300 1.00 90.38 198 SER A O 1
ATOM 1548 N N . GLY A 1 199 ? 5.448 6.126 11.189 1.00 88.69 199 GLY A N 1
ATOM 1549 C CA . GLY A 1 199 ? 5.594 7.576 11.335 1.00 88.69 199 GLY A CA 1
ATOM 1550 C C . GLY A 1 199 ? 5.999 7.966 12.754 1.00 88.69 199 GLY A C 1
ATOM 1551 O O . GLY A 1 199 ? 6.038 7.114 13.647 1.00 88.69 199 GLY A O 1
ATOM 1552 N N . GLU A 1 200 ? 6.266 9.249 12.964 1.00 89.19 200 GLU A N 1
ATOM 1553 C CA . GLU A 1 200 ? 6.731 9.805 14.240 1.00 89.19 200 GLU A CA 1
ATOM 1554 C C . GLU A 1 200 ? 5.739 9.587 15.397 1.00 89.19 200 GLU A C 1
ATOM 1556 O O . GLU A 1 200 ? 4.545 9.311 15.202 1.00 89.19 200 GLU A O 1
ATOM 1561 N N . GLY A 1 201 ? 6.244 9.668 16.631 1.00 90.31 201 GLY A N 1
ATOM 1562 C CA . GLY A 1 201 ? 5.410 9.669 17.834 1.00 90.31 201 GLY A CA 1
ATOM 1563 C C . GLY A 1 201 ? 4.407 10.825 17.798 1.00 90.31 201 GLY A C 1
ATOM 1564 O O . GLY A 1 201 ? 4.730 11.909 17.335 1.00 90.31 201 GLY A O 1
ATOM 1565 N N . GLY A 1 202 ? 3.166 10.589 18.227 1.00 86.50 202 GLY A N 1
ATOM 1566 C CA . GLY A 1 202 ? 2.128 11.631 18.230 1.00 86.50 202 GLY A CA 1
ATOM 1567 C C . GLY A 1 202 ? 1.443 11.910 16.883 1.00 86.50 202 GLY A C 1
ATOM 1568 O O . GLY A 1 202 ? 0.434 12.602 16.868 1.00 86.50 202 GLY A O 1
ATOM 1569 N N . ALA A 1 203 ? 1.873 11.303 15.769 1.00 87.94 203 ALA A N 1
ATOM 1570 C CA . ALA A 1 203 ? 1.270 11.518 14.441 1.00 87.94 203 ALA A CA 1
ATOM 1571 C C . ALA A 1 203 ? -0.158 10.940 14.247 1.00 87.94 203 ALA A C 1
ATOM 1573 O O . ALA A 1 203 ? -0.658 10.888 13.128 1.00 87.94 203 ALA A O 1
ATOM 1574 N N . GLY A 1 204 ? -0.814 10.445 15.305 1.00 89.00 204 GLY A N 1
ATOM 1575 C CA . GLY A 1 204 ? -2.188 9.926 15.227 1.00 89.00 204 GLY A CA 1
ATOM 1576 C C . GLY A 1 204 ? -2.338 8.541 14.580 1.00 89.00 204 GLY A C 1
ATOM 1577 O O . GLY A 1 204 ? -3.407 8.223 14.065 1.00 89.00 204 GLY A O 1
ATOM 1578 N N . LYS A 1 205 ? -1.296 7.697 14.609 1.00 92.31 205 LYS A N 1
ATOM 1579 C CA . LYS A 1 205 ? -1.303 6.348 14.000 1.00 92.31 205 LYS A CA 1
ATOM 1580 C C . LYS A 1 205 ? -2.406 5.448 14.571 1.00 92.31 205 LYS A C 1
ATOM 1582 O O . LYS A 1 205 ? -3.319 5.061 13.848 1.00 92.31 205 LYS A O 1
ATOM 1587 N N . SER A 1 206 ? -2.358 5.179 15.878 1.00 91.62 206 SER A N 1
ATOM 1588 C CA . SER A 1 206 ? -3.373 4.368 16.566 1.00 91.62 206 SER A CA 1
ATOM 1589 C C . SER A 1 206 ? -4.746 5.031 16.501 1.00 91.62 206 SER A C 1
ATOM 1591 O O . SER A 1 206 ? -5.742 4.363 16.255 1.00 91.62 206 SER A O 1
ATOM 1593 N N . SER A 1 207 ? -4.803 6.363 16.618 1.00 90.94 207 SER A N 1
ATOM 1594 C CA . SER A 1 207 ? -6.049 7.123 16.473 1.00 90.94 207 SER A CA 1
ATOM 1595 C C . SER A 1 207 ? -6.694 6.940 15.097 1.00 90.94 207 SER A C 1
ATOM 1597 O O . SER A 1 207 ? -7.911 6.860 15.021 1.00 90.94 207 SER A O 1
ATOM 1599 N N . SER A 1 208 ? -5.909 6.821 14.020 1.00 91.88 208 SER A N 1
ATOM 1600 C CA . SER A 1 208 ? -6.431 6.570 12.667 1.00 91.88 208 SER A CA 1
ATOM 1601 C C . SER A 1 208 ? -7.077 5.191 12.547 1.00 91.88 208 SER A C 1
ATOM 1603 O O . SER A 1 208 ? -8.145 5.071 11.956 1.00 91.88 208 SER A O 1
ATOM 1605 N N . LEU A 1 209 ? -6.465 4.163 13.143 1.00 92.69 209 LEU A N 1
ATOM 1606 C CA . LEU A 1 209 ? -7.008 2.800 13.151 1.00 92.69 209 LEU A CA 1
ATOM 1607 C C . LEU A 1 209 ? -8.271 2.702 14.015 1.00 92.69 209 LEU A C 1
ATOM 1609 O O . LEU A 1 209 ? -9.284 2.176 13.560 1.00 92.69 209 LEU A O 1
ATOM 1613 N N . ARG A 1 210 ? -8.243 3.287 15.219 1.00 91.38 210 ARG A N 1
ATOM 1614 C CA . ARG A 1 210 ? -9.409 3.379 16.111 1.00 91.38 210 ARG A CA 1
ATOM 1615 C C . ARG A 1 210 ? -10.561 4.134 15.455 1.00 91.38 210 ARG A C 1
ATOM 1617 O O . ARG A 1 210 ? -11.695 3.675 15.515 1.00 91.38 210 ARG A O 1
ATOM 1624 N N . LEU A 1 211 ? -10.275 5.259 14.796 1.00 90.50 211 LEU A N 1
ATOM 1625 C CA . LEU A 1 211 ? -11.275 6.034 14.062 1.00 90.50 211 LEU A CA 1
ATOM 1626 C C . LEU A 1 211 ? -11.863 5.218 12.908 1.00 90.50 211 LEU A C 1
ATOM 1628 O O . LEU A 1 211 ? -13.078 5.188 12.748 1.00 90.50 211 LEU A O 1
ATOM 1632 N N . LEU A 1 212 ? -11.030 4.526 12.126 1.00 91.50 212 LEU A N 1
ATOM 1633 C CA . LEU A 1 212 ? -11.511 3.682 11.035 1.00 91.50 212 LEU A CA 1
ATOM 1634 C C . LEU A 1 212 ? -12.432 2.565 11.544 1.00 91.50 212 LEU A C 1
ATOM 1636 O O . LEU A 1 212 ? -13.489 2.355 10.959 1.00 91.50 212 LEU A O 1
ATOM 1640 N N . ALA A 1 213 ? -12.069 1.907 12.648 1.00 90.56 213 ALA A N 1
ATOM 1641 C CA . ALA A 1 213 ? -12.889 0.881 13.286 1.00 90.56 213 ALA A CA 1
ATOM 1642 C C . ALA A 1 213 ? -14.217 1.442 13.824 1.00 90.56 213 ALA A C 1
ATOM 1644 O O . ALA A 1 213 ? -15.269 0.848 13.604 1.00 90.56 213 ALA A O 1
ATOM 1645 N N . GLN A 1 214 ? -14.202 2.625 14.452 1.00 87.75 214 GLN A N 1
ATOM 1646 C CA . GLN A 1 214 ? -15.423 3.321 14.883 1.00 87.75 214 GLN A CA 1
ATOM 1647 C C . GLN A 1 214 ? -16.331 3.674 13.694 1.00 87.75 214 GLN A C 1
ATOM 1649 O O . GLN A 1 214 ? -17.550 3.503 13.759 1.00 87.75 214 GLN A O 1
ATOM 1654 N N . LEU A 1 215 ? -15.746 4.154 12.593 1.00 87.81 215 LEU A N 1
ATOM 1655 C CA . LEU A 1 215 ? -16.489 4.515 11.390 1.00 87.81 215 LEU A CA 1
ATOM 1656 C C . LEU A 1 215 ? -17.071 3.283 10.694 1.00 87.81 215 LEU A C 1
ATOM 1658 O O . LEU A 1 215 ? -18.235 3.321 10.309 1.00 87.81 215 LEU A O 1
ATOM 1662 N N . SER A 1 216 ? -16.318 2.191 10.560 1.00 89.44 216 SER A N 1
ATOM 1663 C CA . SER A 1 216 ? -16.800 0.944 9.951 1.00 89.44 216 SER A CA 1
ATOM 1664 C C . SER A 1 216 ? -17.651 0.088 10.897 1.00 89.44 216 SER A C 1
ATOM 1666 O O . SER A 1 216 ? -18.315 -0.842 10.449 1.00 89.44 216 SER A O 1
ATOM 1668 N N . GLY A 1 217 ? -17.665 0.382 12.199 1.00 85.56 217 GLY A N 1
ATOM 1669 C CA . GLY A 1 217 ? -18.294 -0.478 13.206 1.00 85.56 217 GLY A CA 1
ATOM 1670 C C . GLY A 1 217 ? -17.582 -1.826 13.378 1.00 85.56 217 GLY A C 1
ATOM 1671 O O . GLY A 1 217 ? -18.176 -2.767 13.896 1.00 85.56 217 GLY A O 1
ATOM 1672 N N . ALA A 1 218 ? -16.339 -1.951 12.910 1.00 86.62 218 ALA A N 1
ATOM 1673 C CA . ALA A 1 218 ? -15.558 -3.171 13.057 1.00 86.62 218 ALA A CA 1
ATOM 1674 C C . ALA A 1 218 ? -15.009 -3.310 14.484 1.00 86.62 218 ALA A C 1
ATOM 1676 O O . ALA A 1 218 ? -14.652 -2.323 15.134 1.00 86.62 218 ALA A O 1
ATOM 1677 N N . ARG A 1 219 ? -14.885 -4.555 14.952 1.00 85.12 219 ARG A N 1
ATOM 1678 C CA . ARG A 1 219 ? -14.172 -4.876 16.192 1.00 85.12 219 ARG A CA 1
ATOM 1679 C C . ARG A 1 219 ? -12.673 -4.678 15.967 1.00 85.12 219 ARG A C 1
ATOM 1681 O O . ARG A 1 219 ? -12.103 -5.277 15.059 1.00 85.12 219 ARG A O 1
ATOM 1688 N N . LEU A 1 220 ? -12.055 -3.831 16.786 1.00 87.88 220 LEU A N 1
ATOM 1689 C CA . LEU A 1 220 ? -10.613 -3.602 16.791 1.00 87.88 220 LEU A CA 1
ATOM 1690 C C . LEU A 1 220 ? -10.035 -4.157 18.087 1.00 87.88 220 LEU A C 1
ATOM 1692 O O . LEU A 1 220 ? -10.360 -3.662 19.162 1.00 87.88 220 LEU A O 1
ATOM 1696 N N . GLU A 1 221 ? -9.170 -5.154 17.955 1.00 88.75 221 GLU A N 1
ATOM 1697 C CA . GLU A 1 221 ? -8.369 -5.687 19.051 1.00 88.75 221 GLU A CA 1
ATOM 1698 C C . GLU A 1 221 ? -6.956 -5.116 18.949 1.00 88.75 221 GLU A C 1
ATOM 1700 O O . GLU A 1 221 ? -6.329 -5.157 17.887 1.00 88.75 221 GLU A O 1
ATOM 1705 N N . GLU A 1 222 ? -6.466 -4.543 20.044 1.00 89.50 222 GLU A N 1
ATOM 1706 C CA . GLU A 1 222 ? -5.135 -3.946 20.107 1.00 89.50 222 GLU A CA 1
ATOM 1707 C C . GLU A 1 222 ? -4.246 -4.757 21.043 1.00 89.50 222 GLU A C 1
ATOM 1709 O O . GLU A 1 222 ? -4.513 -4.867 22.238 1.00 89.50 222 GLU A O 1
ATOM 1714 N N . THR A 1 223 ? -3.142 -5.271 20.507 1.00 89.88 223 THR A N 1
ATOM 1715 C CA . THR A 1 223 ? -2.108 -5.952 21.289 1.00 89.88 223 THR A CA 1
ATOM 1716 C C . THR A 1 223 ? -0.828 -5.133 21.241 1.00 89.88 223 THR A C 1
ATOM 1718 O O . THR A 1 223 ? -0.330 -4.787 20.167 1.00 89.88 223 THR A O 1
ATOM 1721 N N . VAL A 1 224 ? -0.289 -4.799 22.411 1.00 89.56 224 VAL A N 1
ATOM 1722 C CA . VAL A 1 224 ? 0.983 -4.081 22.520 1.00 89.56 224 VAL A CA 1
ATOM 1723 C C . VAL A 1 224 ? 2.115 -5.097 22.470 1.00 89.56 224 VAL A C 1
ATOM 1725 O O . VAL A 1 224 ? 2.235 -5.930 23.360 1.00 89.56 224 VAL A O 1
ATOM 1728 N N . LEU A 1 225 ? 2.953 -5.012 21.438 1.00 89.38 225 LEU A N 1
ATOM 1729 C CA . LEU A 1 225 ? 4.136 -5.858 21.305 1.00 89.38 225 LEU A CA 1
ATOM 1730 C C . LEU A 1 225 ? 5.336 -5.163 21.945 1.00 89.38 225 LEU A C 1
ATOM 1732 O O . LEU A 1 225 ? 5.660 -4.022 21.605 1.00 89.38 225 LEU A O 1
ATOM 1736 N N . SER A 1 226 ? 5.998 -5.862 22.861 1.00 89.25 226 SER A N 1
ATOM 1737 C CA . SER A 1 226 ? 7.234 -5.418 23.503 1.00 89.25 226 SER A CA 1
ATOM 1738 C C . SER A 1 226 ? 8.424 -6.246 23.012 1.00 89.25 226 SER A C 1
ATOM 1740 O O . SER A 1 226 ? 8.256 -7.262 22.343 1.00 89.25 226 SER A O 1
ATOM 1742 N N . THR A 1 227 ? 9.650 -5.854 23.364 1.00 87.00 227 THR A N 1
ATOM 1743 C CA . THR A 1 227 ? 10.846 -6.666 23.069 1.00 87.00 227 THR A CA 1
ATOM 1744 C C . THR A 1 227 ? 10.878 -7.999 23.819 1.00 87.00 227 THR A C 1
ATOM 1746 O O . THR A 1 227 ? 11.698 -8.844 23.480 1.00 87.00 227 THR A O 1
ATOM 1749 N N . ALA A 1 228 ? 10.034 -8.166 24.842 1.00 86.44 228 ALA A N 1
ATOM 1750 C CA . ALA A 1 228 ? 9.878 -9.408 25.595 1.00 86.44 228 ALA A CA 1
ATOM 1751 C C . ALA A 1 228 ? 8.723 -10.281 25.077 1.00 86.44 228 ALA A C 1
ATOM 1753 O O . ALA A 1 228 ? 8.537 -11.380 25.581 1.00 86.44 228 ALA A O 1
ATOM 1754 N N . THR A 1 229 ? 7.947 -9.805 24.096 1.00 86.75 229 THR A N 1
ATOM 1755 C CA . THR A 1 229 ? 6.825 -10.568 23.545 1.00 86.75 229 THR A CA 1
ATOM 1756 C C . THR A 1 229 ? 7.354 -11.722 22.701 1.00 86.75 229 THR A C 1
ATOM 1758 O O . THR A 1 229 ? 7.913 -11.517 21.620 1.00 86.75 229 THR A O 1
ATOM 1761 N N . ASP A 1 230 ? 7.150 -12.938 23.202 1.00 86.81 230 ASP A N 1
ATOM 1762 C CA . ASP A 1 230 ? 7.549 -14.176 22.544 1.00 86.81 230 ASP A CA 1
ATOM 1763 C C . ASP A 1 230 ? 6.462 -14.723 21.607 1.00 86.81 230 ASP A C 1
ATOM 1765 O O . ASP A 1 230 ? 5.280 -14.386 21.680 1.00 86.81 230 ASP A O 1
ATOM 1769 N N . THR A 1 231 ? 6.859 -15.634 20.712 1.00 84.81 231 THR A N 1
ATOM 1770 C CA . THR A 1 231 ? 5.934 -16.288 19.759 1.00 84.81 231 THR A CA 1
ATOM 1771 C C . THR A 1 231 ? 4.778 -17.025 20.438 1.00 84.81 231 THR A C 1
ATOM 1773 O O . THR A 1 231 ? 3.708 -17.171 19.850 1.00 84.81 231 THR A O 1
ATOM 1776 N N . THR A 1 232 ? 4.984 -17.458 21.678 1.00 86.31 232 THR A N 1
ATOM 1777 C CA . THR A 1 232 ? 4.001 -18.155 22.502 1.00 86.31 232 THR A CA 1
ATOM 1778 C C . THR A 1 232 ? 2.874 -17.237 22.974 1.00 86.31 232 THR A C 1
ATOM 1780 O O . THR A 1 232 ? 1.747 -17.696 23.116 1.00 86.31 232 THR A O 1
ATOM 1783 N N . GLU A 1 233 ? 3.128 -15.935 23.142 1.00 83.19 233 GLU A N 1
ATOM 1784 C CA . GLU A 1 233 ? 2.077 -14.957 23.460 1.00 83.19 233 GLU A CA 1
ATOM 1785 C C . GLU A 1 233 ? 1.145 -14.718 22.265 1.00 83.19 233 GLU A C 1
ATOM 1787 O O . GLU A 1 233 ? -0.045 -14.480 22.445 1.00 83.19 233 GLU A O 1
ATOM 1792 N N . LEU A 1 234 ? 1.670 -14.809 21.037 1.00 84.75 234 LEU A N 1
ATOM 1793 C CA . LEU A 1 234 ? 0.898 -14.579 19.811 1.00 84.75 234 LEU A CA 1
ATOM 1794 C C . LEU A 1 234 ? 0.133 -15.817 19.338 1.00 84.75 234 LEU A C 1
ATOM 1796 O O . LEU A 1 234 ? -1.005 -15.702 18.893 1.00 84.75 234 LEU A O 1
ATOM 1800 N N . LEU A 1 235 ? 0.770 -16.989 19.385 1.00 85.81 235 LEU A N 1
ATOM 1801 C CA . LEU A 1 235 ? 0.163 -18.252 18.949 1.00 85.81 235 LEU A CA 1
ATOM 1802 C C . LEU A 1 235 ? -0.690 -18.903 20.046 1.00 85.81 235 LEU A C 1
ATOM 1804 O O . LEU A 1 235 ? -1.508 -19.771 19.748 1.00 85.81 235 LEU A O 1
ATOM 1808 N N . GLY A 1 236 ? -0.500 -18.476 21.293 1.00 80.44 236 GLY A N 1
ATOM 1809 C CA . GLY A 1 236 ? -1.041 -19.123 22.476 1.00 80.44 236 GLY A CA 1
ATOM 1810 C C . GLY A 1 236 ? -0.092 -20.188 23.028 1.00 80.44 236 GLY A C 1
ATOM 1811 O O . GLY A 1 236 ? 0.608 -20.892 22.295 1.00 80.44 236 GLY A O 1
ATOM 1812 N N . CYS A 1 237 ? -0.081 -20.310 24.352 1.00 78.81 237 CYS A N 1
ATOM 1813 C CA . CYS A 1 237 ? 0.538 -21.427 25.052 1.00 78.81 237 CYS A CA 1
ATOM 1814 C C . CYS A 1 237 ? -0.475 -22.553 25.236 1.00 78.81 237 CYS A C 1
ATOM 1816 O O . CYS A 1 237 ? -1.680 -22.319 25.328 1.00 78.81 237 CYS A O 1
ATOM 1818 N N . PHE A 1 238 ? 0.030 -23.774 25.391 1.00 77.75 238 PHE A N 1
ATOM 1819 C CA . PHE A 1 238 ? -0.764 -24.817 26.021 1.00 77.75 238 PHE A CA 1
ATOM 1820 C C . PHE A 1 238 ? -1.013 -24.425 27.481 1.00 77.75 238 PHE A C 1
ATOM 1822 O O . PHE A 1 238 ? -0.071 -24.292 28.262 1.00 77.75 238 PHE A O 1
ATOM 1829 N N . GLU A 1 239 ? -2.278 -24.236 27.832 1.00 69.81 239 GLU A N 1
ATOM 1830 C CA . GLU A 1 239 ? -2.731 -23.949 29.187 1.00 69.81 239 GLU A CA 1
ATOM 1831 C C . GLU A 1 239 ? -3.693 -25.064 29.612 1.00 69.81 239 GLU A C 1
ATOM 1833 O O . GLU A 1 239 ? -4.496 -25.542 28.805 1.00 69.81 239 GLU A O 1
ATOM 1838 N N . GLN A 1 240 ? -3.579 -25.536 30.858 1.00 76.44 240 GLN A N 1
ATOM 1839 C CA . GLN A 1 240 ? -4.496 -26.551 31.377 1.00 76.44 240 GLN A CA 1
ATOM 1840 C C . GLN A 1 240 ? -5.919 -25.984 31.426 1.00 76.44 240 GLN A C 1
ATOM 1842 O O . GLN A 1 240 ? -6.127 -24.802 31.692 1.00 76.44 240 GLN A O 1
ATOM 1847 N N . THR A 1 241 ? -6.904 -26.823 31.111 1.00 74.94 241 THR A N 1
ATOM 1848 C CA . THR A 1 241 ? -8.291 -26.391 30.931 1.00 74.94 241 THR A CA 1
ATOM 1849 C C . THR A 1 241 ? -8.908 -26.003 32.275 1.00 74.94 241 THR A C 1
ATOM 1851 O O . THR A 1 241 ? -9.343 -26.855 33.044 1.00 74.94 241 THR A O 1
ATOM 1854 N N . GLU A 1 242 ? -8.957 -24.704 32.551 1.00 79.81 242 GLU A N 1
ATOM 1855 C CA . GLU A 1 242 ? -9.622 -24.135 33.722 1.00 79.81 242 GLU A CA 1
ATOM 1856 C C . GLU A 1 242 ? -11.112 -23.887 33.425 1.00 79.81 242 GLU A C 1
ATOM 1858 O O . GLU A 1 242 ? -11.471 -23.190 32.472 1.00 79.81 242 GLU A O 1
ATOM 1863 N N . LEU A 1 243 ? -12.007 -24.431 34.260 1.00 81.56 243 LEU A N 1
ATOM 1864 C CA . LEU A 1 243 ? -13.468 -24.287 34.104 1.00 81.56 243 LEU A CA 1
ATOM 1865 C C . LEU A 1 243 ? -13.927 -22.819 34.109 1.00 81.56 243 LEU A C 1
ATOM 1867 O O . LEU A 1 243 ? -14.882 -22.463 33.421 1.00 81.56 243 LEU A O 1
ATOM 1871 N N . SER A 1 244 ? -13.241 -21.964 34.867 1.00 84.56 244 SER A N 1
ATOM 1872 C CA . SER A 1 244 ? -13.528 -20.529 34.980 1.00 84.56 244 SER A CA 1
ATOM 1873 C C . SER A 1 244 ? -13.354 -19.781 33.654 1.00 84.56 244 SER A C 1
ATOM 1875 O O . SER A 1 244 ? -14.111 -18.856 33.360 1.00 84.56 244 SER A O 1
ATOM 1877 N N . ARG A 1 245 ? -12.403 -20.204 32.814 1.00 80.50 245 ARG A N 1
ATOM 1878 C CA . ARG A 1 245 ? -12.157 -19.598 31.503 1.00 80.50 245 ARG A CA 1
ATOM 1879 C C . ARG A 1 245 ? -13.257 -19.945 30.507 1.00 80.50 245 ARG A C 1
ATOM 1881 O O . ARG A 1 245 ? -13.772 -19.048 29.852 1.00 80.50 245 ARG A O 1
ATOM 1888 N N . LEU A 1 246 ? -13.685 -21.208 30.473 1.00 82.00 246 LEU A N 1
ATOM 1889 C CA . LEU A 1 246 ? -14.827 -21.641 29.657 1.00 82.00 246 LEU A CA 1
ATOM 1890 C C . LEU A 1 246 ? -16.112 -20.891 30.048 1.00 82.00 246 LEU A C 1
ATOM 1892 O O . LEU A 1 246 ? -16.906 -20.496 29.193 1.00 82.00 246 LEU A O 1
ATOM 1896 N N . GLN A 1 247 ? -16.311 -20.645 31.347 1.00 86.94 247 GLN A N 1
ATOM 1897 C CA . GLN A 1 247 ? -17.417 -19.815 31.835 1.00 86.94 247 GLN A CA 1
ATOM 1898 C C . GLN A 1 247 ? -17.304 -18.362 31.353 1.00 86.94 247 GLN A C 1
ATOM 1900 O O . GLN A 1 247 ? -18.305 -17.764 30.972 1.00 86.94 247 GLN A O 1
ATOM 1905 N N . LEU A 1 248 ? -16.101 -17.785 31.343 1.00 86.75 248 LEU A N 1
ATOM 1906 C CA . LEU A 1 248 ? -15.896 -16.424 30.853 1.00 86.75 248 LEU A CA 1
ATOM 1907 C C . LEU A 1 248 ? -16.132 -16.317 29.338 1.00 86.75 248 LEU A C 1
ATOM 1909 O O . LEU A 1 248 ? -16.810 -15.391 28.904 1.00 86.75 248 LEU A O 1
ATOM 1913 N N . GLU A 1 249 ? -15.618 -17.266 28.555 1.00 85.12 249 GLU A N 1
ATOM 1914 C CA . GLU A 1 249 ? -15.798 -17.330 27.097 1.00 85.12 249 GLU A CA 1
ATOM 1915 C C . GLU A 1 249 ? -17.288 -17.439 26.739 1.00 85.12 249 GLU A C 1
ATOM 1917 O O . GLU A 1 249 ? -17.806 -16.627 25.973 1.00 85.12 249 GLU A O 1
ATOM 1922 N N . THR A 1 250 ? -18.024 -18.342 27.394 1.00 86.06 250 THR A N 1
ATOM 1923 C CA . THR A 1 250 ? -19.480 -18.479 27.188 1.00 86.06 250 THR A CA 1
ATOM 1924 C C . THR A 1 250 ? -20.270 -17.233 27.601 1.00 86.06 250 THR A C 1
ATOM 1926 O O . THR A 1 250 ? -21.235 -16.862 26.929 1.00 86.06 250 THR A O 1
ATOM 1929 N N . LEU A 1 251 ? -19.870 -16.542 28.675 1.00 89.44 251 LEU A N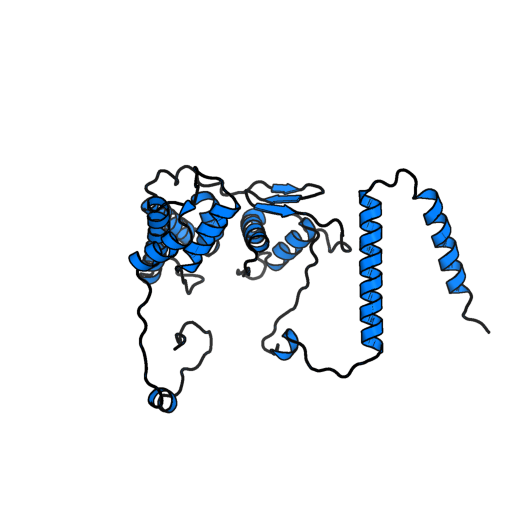 1
ATOM 1930 C CA . LEU A 1 251 ? -20.487 -15.270 29.068 1.00 89.44 251 LEU A CA 1
ATOM 1931 C C . LEU A 1 251 ? -20.210 -14.150 28.056 1.00 89.44 251 LEU A C 1
ATOM 1933 O O . LEU A 1 251 ? -21.103 -13.348 27.781 1.00 89.44 251 LEU A O 1
ATOM 1937 N N . GLN A 1 252 ? -19.000 -14.092 27.496 1.00 86.06 252 GLN A N 1
ATOM 1938 C CA . GLN A 1 252 ? -18.639 -13.119 26.463 1.00 86.06 252 GLN A CA 1
ATOM 1939 C C . GLN A 1 252 ? -19.427 -13.362 25.174 1.00 86.06 252 GLN A C 1
ATOM 1941 O O . GLN A 1 252 ? -20.007 -12.420 24.636 1.00 86.06 252 GLN A O 1
ATOM 1946 N N . GLU A 1 253 ? -19.538 -14.615 24.730 1.00 85.56 253 GLU A N 1
ATOM 1947 C CA . GLU A 1 253 ? -20.363 -14.988 23.575 1.00 85.56 253 GLU A CA 1
ATOM 1948 C C . GLU A 1 253 ? -21.838 -14.609 23.783 1.00 85.56 253 GLU A C 1
ATOM 1950 O O . GLU A 1 253 ? -22.476 -14.042 22.891 1.00 85.56 253 GLU A O 1
ATOM 1955 N N . ALA A 1 254 ? -22.384 -14.857 24.978 1.00 86.12 254 ALA A N 1
ATOM 1956 C CA . ALA A 1 254 ? -23.758 -14.486 25.307 1.00 86.12 254 ALA A CA 1
ATOM 1957 C C . ALA A 1 254 ? -23.980 -12.960 25.284 1.00 86.12 254 ALA A C 1
ATOM 1959 O O . ALA A 1 254 ? -25.012 -12.496 24.786 1.00 86.12 254 ALA A O 1
ATOM 1960 N N . ASP A 1 255 ? -23.026 -12.169 25.788 1.00 84.00 255 ASP A N 1
ATOM 1961 C CA . ASP A 1 255 ? -23.094 -10.702 25.748 1.00 84.00 255 ASP A CA 1
ATOM 1962 C C . ASP A 1 255 ? -22.967 -10.165 24.310 1.00 84.00 255 ASP A C 1
ATOM 1964 O O . ASP A 1 255 ? -23.727 -9.282 23.903 1.00 84.00 255 ASP A O 1
ATOM 1968 N N . GLU A 1 256 ? -22.078 -10.735 23.492 1.00 80.06 256 GLU A N 1
ATOM 1969 C CA . GLU A 1 256 ? -21.934 -10.383 22.074 1.00 80.06 256 GLU A CA 1
ATOM 1970 C C . GLU A 1 256 ? -23.218 -10.658 21.279 1.00 80.06 256 GLU A C 1
ATOM 1972 O O . GLU A 1 256 ? -23.700 -9.784 20.545 1.00 80.06 256 GLU A O 1
ATOM 1977 N N . LEU A 1 257 ? -23.829 -11.829 21.480 1.00 81.25 257 LEU A N 1
ATOM 1978 C CA . LEU A 1 257 ? -25.122 -12.179 20.888 1.00 81.25 257 LEU A CA 1
ATOM 1979 C C . LEU A 1 257 ? -26.227 -11.220 21.348 1.00 81.25 257 LEU A C 1
ATOM 1981 O O . LEU A 1 257 ? -27.006 -10.730 20.525 1.00 81.25 257 LEU A O 1
ATOM 1985 N N . GLY A 1 258 ? -26.268 -10.895 22.644 1.00 80.69 258 GLY A N 1
ATOM 1986 C CA . GLY A 1 258 ? -27.219 -9.939 23.208 1.00 80.69 258 GLY A CA 1
ATOM 1987 C C . GLY A 1 258 ? -27.102 -8.548 22.577 1.00 80.69 258 GLY A C 1
ATOM 1988 O O . GLY A 1 258 ? -28.109 -7.955 22.178 1.00 80.69 258 GLY A O 1
ATOM 1989 N N . ARG A 1 259 ? -25.877 -8.034 22.423 1.00 74.94 259 ARG A N 1
ATOM 1990 C CA . ARG A 1 259 ? -25.609 -6.734 21.783 1.00 74.94 259 ARG A CA 1
ATOM 1991 C C . ARG A 1 259 ? -25.975 -6.732 20.301 1.00 74.94 259 ARG A C 1
ATOM 1993 O O . ARG A 1 259 ? -26.575 -5.764 19.830 1.00 74.94 259 ARG A O 1
ATOM 2000 N N . SER A 1 260 ? -25.662 -7.810 19.582 1.00 73.62 260 SER A N 1
ATOM 2001 C CA . SER A 1 260 ? -26.046 -7.981 18.176 1.00 73.62 260 SER A CA 1
ATOM 2002 C C . SER A 1 260 ? -27.567 -7.924 18.004 1.00 73.62 260 SER A C 1
ATOM 2004 O O . SER A 1 260 ? -28.070 -7.160 17.177 1.00 73.62 260 SER A O 1
ATOM 2006 N N . LEU A 1 261 ? -28.315 -8.636 18.853 1.00 76.75 261 LEU A N 1
ATOM 2007 C CA . LEU A 1 261 ? -29.779 -8.651 18.815 1.00 76.75 261 LEU A CA 1
ATOM 2008 C C . LEU A 1 261 ? -30.376 -7.257 19.076 1.00 76.75 261 LEU A C 1
ATOM 2010 O O . LEU A 1 261 ? -31.275 -6.816 18.362 1.00 76.75 261 LEU A O 1
ATOM 2014 N N . ILE A 1 262 ? -29.854 -6.535 20.076 1.00 76.31 262 ILE A N 1
ATOM 2015 C CA . ILE A 1 262 ? -30.292 -5.167 20.403 1.00 76.31 262 ILE A CA 1
ATOM 2016 C C . ILE A 1 262 ? -30.026 -4.213 19.232 1.00 76.31 262 ILE A C 1
ATOM 2018 O O . ILE A 1 262 ? -30.896 -3.417 18.880 1.00 76.31 262 ILE A O 1
ATOM 2022 N N . SER A 1 263 ? -28.847 -4.303 18.614 1.00 68.00 263 SER A N 1
ATOM 2023 C CA . SER A 1 263 ? -28.488 -3.500 17.441 1.00 68.00 263 SER A CA 1
ATOM 2024 C C . SER A 1 263 ? -29.439 -3.755 16.265 1.00 68.00 263 SER A C 1
ATOM 2026 O O . SER A 1 263 ? -29.969 -2.807 15.683 1.00 68.00 263 SER A O 1
ATOM 2028 N N . GLN A 1 264 ? -29.732 -5.021 15.954 1.00 68.62 264 GLN A N 1
ATOM 2029 C CA . GLN A 1 264 ? -30.662 -5.377 14.879 1.00 68.62 264 GLN A CA 1
ATOM 2030 C C . GLN A 1 264 ? -32.074 -4.836 15.146 1.00 68.62 264 GLN A C 1
ATOM 2032 O O . GLN A 1 264 ? -32.693 -4.257 14.253 1.00 68.62 264 GLN A O 1
ATOM 2037 N N . LEU A 1 265 ? -32.557 -4.939 16.388 1.00 69.31 265 LEU A N 1
ATOM 2038 C CA . LEU A 1 265 ? -33.859 -4.397 16.793 1.00 69.31 265 LEU A CA 1
ATOM 2039 C C . LEU A 1 265 ? -33.919 -2.863 16.707 1.00 69.31 265 LEU A C 1
ATOM 2041 O O . LEU A 1 265 ? -34.971 -2.310 16.390 1.00 69.31 265 LEU A O 1
ATOM 2045 N N . ALA A 1 266 ? -32.805 -2.171 16.958 1.00 65.56 266 ALA A N 1
ATOM 2046 C CA . ALA A 1 266 ? -32.723 -0.718 16.825 1.00 65.56 266 ALA A CA 1
ATOM 2047 C C . ALA A 1 266 ? -32.749 -0.257 15.354 1.00 65.56 266 ALA A C 1
ATOM 2049 O O . ALA A 1 266 ? -33.343 0.777 15.050 1.00 65.56 266 ALA A O 1
ATOM 2050 N N . VAL A 1 267 ? -32.149 -1.027 14.437 1.00 62.09 267 VAL A N 1
ATOM 2051 C CA . VAL A 1 267 ? -32.090 -0.711 12.995 1.00 62.09 267 VAL A CA 1
ATOM 2052 C C . VAL A 1 267 ? -33.408 -1.009 12.270 1.00 62.09 267 VAL A C 1
ATOM 2054 O O . VAL A 1 267 ? -33.761 -0.286 11.340 1.00 62.09 267 VAL A O 1
ATOM 2057 N N . VAL A 1 268 ? -34.162 -2.029 12.696 1.00 59.34 268 VAL A N 1
ATOM 2058 C CA . VAL A 1 268 ? -35.443 -2.425 12.069 1.00 59.34 268 VAL A CA 1
ATOM 2059 C C . VAL A 1 268 ? -36.582 -1.429 12.346 1.00 59.34 268 VAL A C 1
ATOM 2061 O O . VAL A 1 268 ? -37.630 -1.494 11.713 1.00 59.34 268 VAL A O 1
ATOM 2064 N N . GLY A 1 269 ? -36.364 -0.431 13.206 1.00 47.91 269 GLY A N 1
ATOM 2065 C CA . GLY A 1 269 ? -37.399 0.521 13.576 1.00 47.91 269 GLY A CA 1
ATOM 2066 C C . GLY A 1 269 ? -38.378 -0.143 14.533 1.00 47.91 269 GLY A C 1
ATOM 2067 O O . GLY A 1 269 ? -39.201 -0.981 14.172 1.00 47.91 269 GLY A O 1
ATOM 2068 N N . VAL A 1 270 ? -38.299 0.248 15.798 1.00 47.22 270 VAL A N 1
ATOM 2069 C CA . VAL A 1 270 ? -39.294 -0.144 16.785 1.00 47.22 270 VAL A CA 1
ATOM 2070 C C . VAL A 1 270 ? -40.573 0.650 16.522 1.00 47.22 270 VAL A C 1
ATOM 2072 O O . VAL A 1 270 ? -40.815 1.659 17.178 1.00 47.22 270 VAL A O 1
ATOM 2075 N N . SER A 1 271 ? -41.390 0.225 15.556 1.00 42.81 271 SER A N 1
ATOM 2076 C CA . SER A 1 271 ? -42.738 0.781 15.414 1.00 42.81 271 SER A CA 1
ATOM 2077 C C . SER A 1 271 ? -43.737 0.144 16.385 1.00 42.81 271 SER A C 1
ATOM 2079 O O . SER A 1 271 ? -44.666 0.838 16.776 1.00 42.81 271 SER A O 1
ATOM 2081 N N . GLU A 1 272 ? -43.534 -1.082 16.902 1.00 43.97 272 GLU A N 1
ATOM 2082 C CA . GLU A 1 272 ? -44.549 -1.699 17.794 1.00 43.97 272 GLU A CA 1
ATOM 2083 C C . GLU A 1 272 ? -44.052 -2.537 18.993 1.00 43.97 272 GLU A C 1
ATOM 2085 O O . GLU A 1 272 ? -44.838 -2.833 19.894 1.00 43.97 272 GLU A O 1
ATOM 2090 N N . VAL A 1 273 ? -42.760 -2.875 19.113 1.00 46.84 273 VAL A N 1
ATOM 2091 C CA . VAL A 1 273 ? -42.316 -3.868 20.128 1.00 46.84 273 VAL A CA 1
ATOM 2092 C C . VAL A 1 273 ? -41.836 -3.254 21.466 1.00 46.84 273 VAL A C 1
ATOM 2094 O O . VAL A 1 273 ? -41.853 -3.929 22.499 1.00 46.84 273 VAL A O 1
ATOM 2097 N N . SER A 1 274 ? -41.491 -1.958 21.533 1.00 43.59 274 SER A N 1
ATOM 2098 C CA . SER A 1 274 ? -40.843 -1.380 22.739 1.00 43.59 274 SER A CA 1
ATOM 2099 C C . SER A 1 274 ? -41.733 -1.216 23.970 1.00 43.59 274 SER A C 1
ATOM 2101 O O . SER A 1 274 ? -41.208 -1.183 25.082 1.00 43.59 274 SER A O 1
ATOM 2103 N N . ARG A 1 275 ? -43.065 -1.120 23.847 1.00 40.94 275 ARG A N 1
ATOM 2104 C CA . ARG A 1 275 ? -43.898 -0.857 25.041 1.00 40.94 275 ARG A CA 1
ATOM 2105 C C . ARG A 1 275 ? -44.068 -2.071 25.955 1.00 40.94 275 ARG A C 1
ATOM 2107 O O . ARG A 1 275 ? -44.290 -1.884 27.146 1.00 40.94 275 ARG A O 1
ATOM 2114 N N . LYS A 1 276 ? -43.925 -3.303 25.451 1.00 41.66 276 LYS A N 1
ATOM 2115 C CA . LYS A 1 276 ? -44.100 -4.516 26.276 1.00 41.66 276 LYS A CA 1
ATOM 2116 C C . LYS A 1 276 ? -42.803 -5.035 26.907 1.00 41.66 276 LYS A C 1
ATOM 2118 O O . LYS A 1 276 ? -42.856 -5.578 28.008 1.00 41.66 276 LYS A O 1
ATOM 2123 N N . CYS A 1 277 ? -41.640 -4.835 26.281 1.00 42.84 277 CYS A N 1
ATOM 2124 C CA . CYS A 1 277 ? -40.377 -5.381 26.802 1.00 42.84 277 CYS A CA 1
ATOM 2125 C C . CYS A 1 277 ? -39.730 -4.518 27.901 1.00 42.84 277 CYS A C 1
ATOM 2127 O O . CYS A 1 277 ? -39.127 -5.064 28.826 1.00 42.84 277 CYS A O 1
ATOM 2129 N N . LEU A 1 278 ? -39.919 -3.193 27.881 1.00 42.22 278 LEU A N 1
ATOM 2130 C CA . LEU A 1 278 ? -39.417 -2.306 28.943 1.00 42.22 278 LEU A CA 1
ATOM 2131 C C . LEU A 1 278 ? -40.131 -2.516 30.292 1.00 42.22 278 LEU A C 1
ATOM 2133 O O . LEU A 1 278 ? -39.511 -2.337 31.337 1.00 42.22 278 LEU A O 1
ATOM 2137 N N . GLY A 1 279 ? -41.374 -3.012 30.288 1.00 37.16 279 GLY A N 1
ATOM 2138 C CA . GLY A 1 279 ? -42.099 -3.385 31.511 1.00 37.16 279 GLY A CA 1
ATOM 2139 C C . GLY A 1 279 ? -41.579 -4.654 32.201 1.00 37.16 279 GLY A C 1
ATOM 2140 O O . GLY A 1 279 ? -41.808 -4.839 33.393 1.00 37.16 279 GLY A O 1
ATOM 2141 N N . ARG A 1 280 ? -40.837 -5.526 31.497 1.00 39.09 280 ARG A N 1
ATOM 2142 C CA . ARG A 1 280 ? -40.315 -6.784 32.070 1.00 39.09 280 ARG A CA 1
ATOM 2143 C C . ARG A 1 280 ? -38.910 -6.666 32.665 1.00 39.09 280 ARG A C 1
ATOM 2145 O O . ARG A 1 280 ? -38.568 -7.457 33.541 1.00 39.09 280 ARG A O 1
ATOM 2152 N N . ARG A 1 281 ? -38.125 -5.646 32.288 1.00 37.94 281 ARG A N 1
ATOM 2153 C CA . ARG A 1 281 ? -36.818 -5.361 32.919 1.00 37.94 281 ARG A CA 1
ATOM 2154 C C . ARG A 1 281 ? -36.942 -4.946 34.391 1.00 37.94 281 ARG A C 1
ATOM 2156 O O . ARG A 1 281 ? -36.058 -5.273 35.175 1.00 37.94 281 ARG A O 1
ATOM 2163 N N . ALA A 1 282 ? -38.053 -4.322 34.785 1.00 37.88 282 ALA A N 1
ATOM 2164 C CA . ALA A 1 282 ? -38.318 -3.999 36.189 1.00 37.88 282 ALA A CA 1
ATOM 2165 C C . ALA A 1 282 ? -38.601 -5.245 37.054 1.00 37.88 282 ALA A C 1
ATOM 2167 O O . ALA A 1 282 ? -38.327 -5.228 38.248 1.00 37.88 282 ALA A O 1
ATOM 2168 N N . CYS A 1 283 ? -39.086 -6.342 36.458 1.00 38.47 283 CYS A N 1
ATOM 2169 C CA . CYS A 1 283 ? -39.469 -7.552 37.193 1.00 38.47 283 CYS A CA 1
ATOM 2170 C C . CYS A 1 283 ? -38.288 -8.528 37.400 1.00 38.47 283 CYS A C 1
ATOM 2172 O O . CYS A 1 283 ? -38.206 -9.208 38.420 1.00 38.47 283 CYS A O 1
ATOM 2174 N N . ALA A 1 284 ? -37.317 -8.553 36.478 1.00 39.50 284 ALA A N 1
ATOM 2175 C CA . ALA A 1 284 ? -36.118 -9.388 36.625 1.00 39.50 284 ALA A CA 1
ATOM 2176 C C . ALA A 1 284 ? -35.120 -8.826 37.661 1.00 39.50 284 ALA A C 1
ATOM 2178 O O . ALA A 1 284 ? -34.491 -9.590 38.389 1.00 39.50 284 ALA A O 1
ATOM 2179 N N . LEU A 1 285 ? -35.020 -7.497 37.794 1.00 40.16 285 LEU A N 1
ATOM 2180 C CA . LEU A 1 285 ? -34.163 -6.854 38.803 1.00 40.16 285 LEU A CA 1
ATOM 2181 C C . LEU A 1 285 ? -34.750 -6.900 40.225 1.00 40.16 285 LEU A C 1
ATOM 2183 O O . LEU A 1 285 ? -33.988 -6.857 41.190 1.00 40.16 285 LEU A O 1
ATOM 2187 N N . SER A 1 286 ? -36.071 -7.052 40.382 1.00 39.34 286 SER A N 1
ATOM 2188 C CA . SER A 1 286 ? -36.690 -7.281 41.697 1.00 39.34 286 SER A CA 1
ATOM 2189 C C . SER A 1 286 ? -36.503 -8.712 42.213 1.00 39.34 286 SER A C 1
ATOM 2191 O O . SER A 1 286 ? -36.469 -8.912 43.422 1.00 39.34 286 SER A O 1
ATOM 2193 N N . LEU A 1 287 ? -36.328 -9.699 41.325 1.00 39.72 287 LEU A N 1
ATOM 2194 C CA . LEU A 1 287 ? -36.084 -11.095 41.715 1.00 39.72 287 LEU A CA 1
ATOM 2195 C C . LEU A 1 287 ? -34.640 -11.345 42.183 1.00 39.72 287 LEU A C 1
ATOM 2197 O O . LEU A 1 287 ? -34.408 -12.264 42.961 1.00 39.72 287 LEU A O 1
ATOM 2201 N N . TRP A 1 288 ? -33.675 -10.508 41.784 1.00 41.66 288 TRP A N 1
ATOM 2202 C CA . TRP A 1 288 ? -32.269 -10.678 42.179 1.00 41.66 288 TRP A CA 1
ATOM 2203 C C . TRP A 1 288 ? -31.912 -10.030 43.530 1.00 41.66 288 TRP A C 1
ATOM 2205 O O . TRP A 1 288 ? -30.917 -10.398 44.145 1.00 41.66 288 TRP A O 1
ATOM 2215 N N . LYS A 1 289 ? -32.742 -9.112 44.052 1.00 40.06 289 LYS A N 1
ATOM 2216 C CA . LYS A 1 289 ? -32.558 -8.517 45.394 1.00 40.06 289 LYS A CA 1
ATOM 2217 C C . LYS A 1 289 ? -33.192 -9.317 46.546 1.00 40.06 289 LYS A C 1
ATOM 2219 O O . LYS A 1 289 ? -33.069 -8.896 47.690 1.00 40.06 289 LYS A O 1
ATOM 2224 N N . GLY A 1 290 ? -33.846 -10.449 46.273 1.00 40.78 290 GLY A N 1
ATOM 2225 C CA . GLY A 1 290 ? -34.577 -11.235 47.281 1.00 40.78 290 GLY A CA 1
ATOM 2226 C C . GLY A 1 290 ? -33.884 -12.502 47.804 1.00 40.78 290 GLY A C 1
ATOM 2227 O O . GLY A 1 290 ? -34.488 -13.206 48.601 1.00 40.78 290 GLY A O 1
ATOM 2228 N N . GLY A 1 291 ? -32.663 -12.827 47.360 1.00 38.94 291 GLY A N 1
ATOM 2229 C CA . GLY A 1 291 ? -32.020 -14.127 47.634 1.00 38.94 291 GLY A CA 1
ATOM 2230 C C . GLY A 1 291 ? -30.883 -14.134 48.663 1.00 38.94 291 GLY A C 1
ATOM 2231 O O . GLY A 1 291 ? -30.151 -15.115 48.728 1.00 38.94 291 GLY A O 1
ATOM 2232 N N . GLY A 1 292 ? -30.685 -13.056 49.426 1.00 38.75 292 GLY A N 1
ATOM 2233 C CA . GLY A 1 292 ? -29.608 -12.944 50.417 1.00 38.75 292 GLY A CA 1
ATOM 2234 C C . GLY A 1 292 ? -30.140 -12.561 51.792 1.00 38.75 292 GLY A C 1
ATOM 2235 O O . GLY A 1 292 ? -30.087 -11.394 52.165 1.00 38.75 292 GLY A O 1
ATOM 2236 N N . GLY A 1 293 ? -30.676 -13.533 52.527 1.00 37.06 293 GLY A N 1
ATOM 2237 C CA . GLY A 1 293 ? -31.127 -13.354 53.906 1.00 37.06 293 GLY A CA 1
ATOM 2238 C C . GLY A 1 293 ? -31.941 -14.551 54.384 1.00 37.06 293 GLY A C 1
ATOM 2239 O O . GLY A 1 293 ? -33.134 -14.622 54.100 1.00 37.06 293 GLY A O 1
ATOM 2240 N N . GLY A 1 294 ? -31.280 -15.469 55.092 1.00 32.91 294 GLY A N 1
ATOM 2241 C CA . GLY A 1 294 ? -31.853 -16.693 55.654 1.00 32.91 294 GLY A CA 1
ATOM 2242 C C . GLY A 1 294 ? -30.834 -17.814 55.669 1.00 32.91 294 GLY A C 1
ATOM 2243 O O . GLY A 1 294 ? -30.808 -18.559 54.669 1.00 32.91 294 GLY A O 1
#

Secondary structure (DSSP, 8-state):
---TTSSTT-PPPPHHHHTTS-----PPP-HHHHHHHHHHH-GGG-HHHHHHHHHHHHHHHHHHHTTSS--SS------HHHHHHHHHHHHHH--TT---THHHHHHHTGGG-SSHHHHHHHHHHHHHHTTTTTGGGPPPSS--EEE-SSEEEETTEEEEPPS--PSPPS-PPPPGGGHHHHHHHHHHHHTTPPP-----TTSSHHHHHHHHHHHHT---------TT--HHHHH-------HHHHHHHHHHHHHHHHHHHHHHHHHS--SSSHHHHHHHHHHHHHHHTSSS--

Foldseek 3Di:
DPDPPPDVPDDDDDPVVVVVDDDDDDDDDDLVNLLVVCCVVQVLQPSVVLSLLSQLLVVLVVCVVVCVDQPPQDPDDRDSVLSVLLSLLQVVQHDPDDTQSLACCCLSPLVSGDDPVRSVVSLVSSCVSVVNPSNVVHDDPFWDWDADCFKTDQHSAIAGADLQQDDDDPQQDDDSVLRSVLRSVRSCVVSVHDDDDDDDPPPCRVVSVSNSCNRRVHDDDDDDDDPPDDPCNVVPDDDPDDPVVVVVVVVVVVVSVVSSVVSVCVVVDCPDDPPPPVVCVVVVVVVVVPPPDD

pLDDT: mean 81.89, std 16.61, range [32.91, 97.25]